Protein AF-A2DA43-F1 (afdb_monomer_lite)

Structure (mmCIF, N/CA/C/O backbone):
data_AF-A2DA43-F1
#
_entry.id   AF-A2DA43-F1
#
loop_
_atom_site.group_PDB
_atom_site.id
_atom_site.type_symbol
_atom_site.label_atom_id
_atom_site.label_alt_id
_atom_site.label_comp_id
_atom_site.label_asym_id
_atom_site.label_entity_id
_atom_site.label_seq_id
_atom_site.pdbx_PDB_ins_code
_atom_site.Cartn_x
_atom_site.Cartn_y
_atom_site.Cartn_z
_atom_site.occupancy
_atom_site.B_iso_or_equiv
_atom_site.auth_seq_id
_atom_site.auth_comp_id
_atom_site.auth_asym_id
_atom_site.auth_atom_id
_atom_site.pdbx_PDB_model_num
ATOM 1 N N . MET A 1 1 ? -4.706 -25.602 2.978 1.00 63.44 1 MET A N 1
ATOM 2 C CA . MET A 1 1 ? -5.710 -25.145 1.992 1.00 63.44 1 MET A CA 1
ATOM 3 C C . MET A 1 1 ? -6.789 -24.384 2.733 1.00 63.44 1 MET A C 1
ATOM 5 O O . MET A 1 1 ? -7.324 -24.968 3.671 1.00 63.44 1 MET A O 1
ATOM 9 N N . CYS A 1 2 ? -7.056 -23.133 2.347 1.00 80.81 2 CYS A N 1
ATOM 10 C CA . CYS A 1 2 ? -8.154 -22.299 2.857 1.00 80.81 2 CYS A CA 1
ATOM 11 C C . CYS A 1 2 ? -9.522 -22.923 2.525 1.00 80.81 2 CYS A C 1
ATOM 13 O O . CYS A 1 2 ? -9.600 -23.855 1.722 1.00 80.81 2 CYS A O 1
ATOM 15 N N . GLU A 1 3 ? -10.585 -22.434 3.149 1.00 88.81 3 GLU A N 1
ATOM 16 C CA . GLU A 1 3 ? -11.970 -22.821 2.880 1.00 88.81 3 GLU A CA 1
ATOM 17 C C . GLU A 1 3 ? -12.831 -21.556 2.806 1.00 88.81 3 GLU A C 1
ATOM 19 O O . GLU A 1 3 ? -13.336 -21.071 3.818 1.00 88.81 3 GLU A O 1
ATOM 24 N N . ILE A 1 4 ? -12.934 -20.997 1.596 1.00 91.75 4 ILE A N 1
ATOM 25 C CA . ILE A 1 4 ? -13.540 -19.685 1.356 1.00 91.75 4 ILE A CA 1
ATOM 26 C C . ILE A 1 4 ? -15.044 -19.811 1.118 1.00 91.75 4 ILE A C 1
ATOM 28 O O . ILE A 1 4 ? -15.492 -20.532 0.229 1.00 91.75 4 ILE A O 1
ATOM 32 N N . GLU A 1 5 ? -15.814 -19.049 1.886 1.00 89.88 5 GLU A N 1
ATOM 33 C CA . GLU A 1 5 ? -17.247 -18.840 1.704 1.00 89.88 5 GLU A CA 1
ATOM 34 C C . GLU A 1 5 ? -17.510 -17.398 1.264 1.00 89.88 5 GLU A C 1
ATOM 36 O O . GLU A 1 5 ? -17.105 -16.458 1.943 1.00 89.88 5 GLU A O 1
ATOM 41 N N . PHE A 1 6 ? -18.184 -17.210 0.129 1.00 86.81 6 PHE A N 1
ATOM 42 C CA . PHE A 1 6 ? -18.553 -15.888 -0.385 1.00 86.81 6 PHE A CA 1
ATOM 43 C C . PHE A 1 6 ? -19.870 -15.438 0.250 1.00 86.81 6 PHE A C 1
ATOM 45 O O . PHE A 1 6 ? -20.872 -16.145 0.170 1.00 86.81 6 PHE A O 1
ATOM 52 N N . THR A 1 7 ? -19.875 -14.261 0.875 1.00 82.19 7 THR A N 1
ATOM 53 C CA . THR A 1 7 ? -20.977 -13.803 1.738 1.00 82.19 7 THR A CA 1
ATOM 54 C C . THR A 1 7 ? -21.816 -12.677 1.132 1.00 82.19 7 THR A C 1
ATOM 56 O O . THR A 1 7 ? -22.900 -12.388 1.635 1.00 82.19 7 THR A O 1
ATOM 59 N N . GLY A 1 8 ? -21.373 -12.061 0.030 1.00 79.62 8 GLY A N 1
ATOM 60 C CA . GLY A 1 8 ? -22.152 -11.055 -0.699 1.00 79.62 8 GLY A CA 1
ATOM 61 C C . GLY A 1 8 ? -21.297 -9.986 -1.374 1.00 79.62 8 GLY A C 1
ATOM 62 O O . GLY A 1 8 ? -20.078 -10.101 -1.445 1.00 79.62 8 GLY A O 1
ATOM 63 N N . ALA A 1 9 ? -21.935 -8.936 -1.893 1.00 75.25 9 ALA A N 1
ATOM 64 C CA . ALA A 1 9 ? -21.240 -7.764 -2.429 1.00 75.25 9 ALA A CA 1
ATOM 65 C C . ALA A 1 9 ? -20.905 -6.769 -1.308 1.00 75.25 9 ALA A C 1
ATOM 67 O O . ALA A 1 9 ? -21.732 -6.541 -0.427 1.00 75.25 9 ALA A O 1
ATOM 68 N N . LEU A 1 10 ? -19.729 -6.137 -1.372 1.00 69.69 10 LEU A N 1
ATOM 69 C CA . LEU A 1 10 ? -19.337 -5.106 -0.410 1.00 69.69 10 LEU A CA 1
ATOM 70 C C . LEU A 1 10 ? -20.157 -3.811 -0.646 1.00 69.69 10 LEU A C 1
ATOM 72 O O . LEU A 1 10 ? -20.120 -3.272 -1.759 1.00 69.69 10 LEU A O 1
ATOM 76 N N . PRO A 1 11 ? -20.892 -3.284 0.353 1.00 57.84 11 PRO A N 1
ATOM 77 C CA . PRO A 1 11 ? -21.643 -2.041 0.195 1.00 57.84 11 PRO A CA 1
ATOM 78 C C . PRO A 1 11 ? -20.723 -0.805 0.181 1.00 57.84 11 PRO A C 1
ATOM 80 O O . PRO A 1 11 ? -19.803 -0.704 0.983 1.00 57.84 11 PRO A O 1
ATOM 83 N N . GLY A 1 12 ? -21.008 0.172 -0.694 1.00 55.50 12 GLY A N 1
ATOM 84 C CA . GLY A 1 12 ? -20.428 1.527 -0.612 1.00 55.50 12 GLY A CA 1
ATOM 85 C C . GLY A 1 12 ? -19.009 1.721 -1.169 1.00 55.50 12 GLY A C 1
ATOM 86 O O . GLY A 1 12 ? -18.217 2.441 -0.570 1.00 55.50 12 GLY A O 1
ATOM 87 N N . GLN A 1 13 ? -18.670 1.116 -2.313 1.00 56.31 13 GLN A N 1
ATOM 88 C CA . GLN A 1 13 ? -17.328 1.228 -2.903 1.00 56.31 13 GLN A CA 1
ATOM 89 C C . GLN A 1 13 ? -16.893 2.682 -3.197 1.00 56.31 13 GLN A C 1
ATOM 91 O O . GLN A 1 13 ? -17.562 3.408 -3.935 1.00 56.31 13 GLN A O 1
ATOM 96 N N . ALA A 1 14 ? -15.704 3.056 -2.714 1.00 36.97 14 ALA A N 1
ATOM 97 C CA . ALA A 1 14 ? -14.936 4.211 -3.173 1.00 36.97 14 ALA A CA 1
ATOM 98 C C . ALA A 1 14 ? -13.672 3.712 -3.902 1.00 36.97 14 ALA A C 1
ATOM 100 O O . ALA A 1 14 ? -12.763 3.183 -3.273 1.00 36.97 14 ALA A O 1
ATOM 101 N N . GLY A 1 15 ? -13.609 3.859 -5.232 1.00 41.53 15 GLY A N 1
ATOM 102 C CA . GLY A 1 15 ? -12.421 3.524 -6.039 1.00 41.53 15 GLY A CA 1
ATOM 103 C C . GLY A 1 15 ? -12.620 2.401 -7.068 1.00 41.53 15 GLY A C 1
ATOM 104 O O . GLY A 1 15 ? -13.462 1.528 -6.909 1.00 41.53 15 GLY A O 1
ATOM 105 N N . GLY A 1 16 ? -11.850 2.461 -8.163 1.00 44.81 16 GLY A N 1
ATOM 106 C CA . GLY A 1 16 ? -12.082 1.779 -9.450 1.00 44.81 16 GLY A CA 1
ATOM 107 C C . GLY A 1 16 ? -11.840 0.266 -9.528 1.00 44.81 16 GLY A C 1
ATOM 108 O O . GLY A 1 16 ? -11.650 -0.244 -10.631 1.00 44.81 16 GLY A O 1
ATOM 109 N N . HIS A 1 17 ? -11.851 -0.450 -8.405 1.00 52.16 17 HIS A N 1
ATOM 110 C CA . HIS A 1 17 ? -11.834 -1.914 -8.400 1.00 52.16 17 HIS A CA 1
ATOM 111 C C . HIS A 1 17 ? -13.262 -2.406 -8.678 1.00 52.16 17 HIS A C 1
ATOM 113 O O . HIS A 1 17 ? -14.187 -2.076 -7.936 1.00 52.16 17 HIS A O 1
ATOM 119 N N . GLY A 1 18 ? -13.475 -3.149 -9.773 1.00 58.00 18 GLY A N 1
ATOM 120 C CA . GLY A 1 18 ? -14.792 -3.716 -10.111 1.00 58.00 18 GLY A CA 1
ATOM 121 C C . GLY A 1 18 ? -15.410 -4.506 -8.945 1.00 58.00 18 GLY A C 1
ATOM 122 O O . GLY A 1 18 ? -14.688 -4.887 -8.033 1.00 58.00 18 GLY A O 1
ATOM 123 N N . LYS A 1 19 ? -16.738 -4.733 -8.972 1.00 71.38 19 LYS A N 1
ATOM 124 C CA . LYS A 1 19 ? -17.557 -5.365 -7.903 1.00 71.38 19 LYS A CA 1
ATOM 125 C C . LYS A 1 19 ? -16.743 -6.244 -6.934 1.00 71.38 19 LYS A C 1
ATOM 127 O O . LYS A 1 19 ? -16.453 -7.384 -7.278 1.00 71.38 19 LYS A O 1
ATOM 132 N N . ILE A 1 20 ? -16.394 -5.721 -5.757 1.00 84.44 20 ILE A N 1
ATOM 133 C CA . ILE A 1 20 ? -15.721 -6.470 -4.686 1.00 84.44 20 ILE A CA 1
ATOM 134 C C . ILE A 1 20 ? -16.766 -7.314 -3.957 1.00 84.44 20 ILE A C 1
ATOM 136 O O . ILE A 1 20 ? -17.859 -6.828 -3.651 1.00 84.44 20 ILE A O 1
ATOM 140 N N . MET A 1 21 ? -16.428 -8.567 -3.669 1.00 88.56 21 MET A N 1
ATOM 141 C CA . MET A 1 21 ? -17.252 -9.452 -2.846 1.00 88.56 21 MET A CA 1
ATOM 142 C C . MET A 1 21 ? -16.648 -9.597 -1.454 1.00 88.56 21 MET A C 1
ATOM 144 O O . MET A 1 21 ? -15.432 -9.578 -1.302 1.00 88.56 21 MET A O 1
ATOM 148 N N . GLN A 1 22 ? -17.493 -9.750 -0.444 1.00 91.00 22 GLN A N 1
ATOM 149 C CA . GLN A 1 22 ? -17.075 -10.184 0.882 1.00 91.00 22 GLN A CA 1
ATOM 150 C C . GLN A 1 22 ? -16.995 -11.707 0.916 1.00 91.00 22 GLN A C 1
ATOM 152 O O . GLN A 1 22 ? -17.773 -12.408 0.259 1.00 91.00 22 GLN A O 1
ATOM 157 N N . CYS A 1 23 ? -16.049 -12.213 1.692 1.00 92.06 23 CYS A N 1
ATOM 158 C CA . CYS A 1 23 ? -15.887 -13.628 1.939 1.00 92.06 23 CYS A CA 1
ATOM 159 C C . CYS A 1 23 ? -15.341 -13.896 3.345 1.00 92.06 23 CYS A C 1
ATOM 161 O O . CYS A 1 23 ? -14.979 -12.985 4.095 1.00 92.06 23 CYS A O 1
ATOM 163 N N . TYR A 1 24 ? -15.297 -15.170 3.709 1.00 93.44 24 TYR A N 1
ATOM 164 C CA . TYR A 1 24 ? -14.796 -15.643 4.988 1.00 93.44 24 TYR A CA 1
ATOM 165 C C . TYR A 1 24 ? -14.019 -16.948 4.802 1.00 93.44 24 TYR A C 1
ATOM 167 O O . TYR A 1 24 ? -14.525 -17.879 4.175 1.00 93.44 24 TYR A O 1
ATOM 175 N N . ASP A 1 25 ? -12.799 -17.024 5.340 1.00 92.69 25 ASP A N 1
ATOM 176 C CA . ASP A 1 25 ? -12.060 -18.284 5.445 1.00 92.69 25 ASP A CA 1
ATOM 177 C C . ASP A 1 25 ? -12.462 -19.014 6.728 1.00 92.69 25 ASP A C 1
ATOM 179 O O . ASP A 1 25 ? -12.083 -18.612 7.833 1.00 92.69 25 ASP A O 1
ATOM 183 N N . LYS A 1 26 ? -13.184 -20.129 6.581 1.00 90.19 26 LYS A N 1
ATOM 184 C CA . LYS A 1 26 ? -13.661 -20.950 7.705 1.00 90.19 26 LYS A CA 1
ATOM 185 C C . LYS A 1 26 ? -12.529 -21.557 8.525 1.00 90.19 26 LYS A C 1
ATOM 187 O O . LYS A 1 26 ? -12.718 -21.853 9.700 1.00 90.19 26 LYS A O 1
ATOM 192 N N . LYS A 1 27 ? -11.355 -21.763 7.921 1.00 88.75 27 LYS A N 1
ATOM 193 C CA . LYS A 1 27 ? -10.233 -22.440 8.584 1.00 88.75 27 LYS A CA 1
ATOM 194 C C . LYS A 1 27 ? -9.406 -21.516 9.454 1.00 88.75 27 LYS A C 1
ATOM 196 O O . LYS A 1 27 ? -9.016 -21.913 10.547 1.00 88.75 27 LYS A O 1
ATOM 201 N N . SER A 1 28 ? -9.105 -20.314 8.969 1.00 87.56 28 SER A N 1
ATOM 202 C CA . SER A 1 28 ? -8.368 -19.320 9.752 1.00 87.56 28 SER A CA 1
ATOM 203 C C . SER A 1 28 ? -9.279 -18.374 10.532 1.00 87.56 28 SER A C 1
ATOM 205 O O . SER A 1 28 ? -8.777 -17.484 11.217 1.00 87.56 28 SER A O 1
ATOM 207 N N . SER A 1 29 ? -10.599 -18.535 10.413 1.00 89.31 29 SER A N 1
ATOM 208 C CA . SER A 1 29 ? -11.603 -17.634 10.977 1.00 89.31 29 SER A CA 1
ATOM 209 C C . SER A 1 29 ? -11.348 -16.172 10.602 1.00 89.31 29 SER A C 1
ATOM 211 O O . SER A 1 29 ? -11.434 -15.278 11.442 1.00 89.31 29 SER A O 1
ATOM 213 N N . THR A 1 30 ? -10.963 -15.924 9.347 1.00 90.12 30 THR A N 1
ATOM 214 C CA . THR A 1 30 ? -10.530 -14.603 8.868 1.00 90.12 30 THR A CA 1
ATOM 215 C C . THR A 1 30 ? -11.483 -14.078 7.807 1.00 90.12 30 THR A C 1
ATOM 217 O O . THR A 1 30 ? -11.852 -14.796 6.880 1.00 90.12 30 THR A O 1
ATOM 220 N N . HIS A 1 31 ? -11.864 -12.809 7.928 1.00 93.81 31 HIS A N 1
ATOM 221 C CA . HIS A 1 31 ? -12.664 -12.133 6.915 1.00 93.81 31 HIS A CA 1
ATOM 222 C C . HIS A 1 31 ? -11.793 -11.704 5.741 1.00 93.81 31 HIS A C 1
ATOM 224 O O . HIS A 1 31 ? -10.651 -11.270 5.909 1.00 93.81 31 HIS A O 1
ATOM 230 N N . CYS A 1 32 ? -12.340 -11.855 4.545 1.00 95.00 32 CYS A N 1
ATOM 231 C CA . CYS A 1 32 ? -11.647 -11.583 3.306 1.00 95.00 32 CYS A CA 1
ATOM 232 C C . CYS A 1 32 ? -12.527 -10.787 2.348 1.00 95.00 32 CYS A C 1
ATOM 234 O O . CYS A 1 32 ? -13.753 -10.732 2.468 1.00 95.00 32 CYS A O 1
ATOM 236 N N . ILE A 1 33 ? -11.876 -10.183 1.366 1.00 94.62 33 ILE A N 1
ATOM 237 C CA . ILE A 1 33 ? -12.512 -9.623 0.188 1.00 94.62 33 ILE A CA 1
ATOM 238 C C . ILE A 1 33 ? -12.032 -10.366 -1.053 1.00 94.62 33 ILE A C 1
ATOM 240 O O . ILE A 1 33 ? -10.900 -10.849 -1.120 1.00 94.62 33 ILE A O 1
ATOM 244 N N . ALA A 1 34 ? -12.900 -10.424 -2.055 1.00 93.44 34 ALA A N 1
ATOM 245 C CA . ALA A 1 34 ? -12.611 -10.995 -3.353 1.00 93.44 34 ALA A CA 1
ATOM 246 C C . ALA A 1 34 ? -12.656 -9.899 -4.425 1.00 93.44 34 ALA A C 1
ATOM 248 O O . ALA A 1 34 ? -13.672 -9.217 -4.598 1.00 93.44 34 ALA A O 1
ATOM 249 N N . LYS A 1 35 ? -11.549 -9.731 -5.148 1.00 91.19 35 LYS A N 1
ATOM 250 C CA . LYS A 1 35 ? -11.409 -8.789 -6.268 1.00 91.19 35 LYS A CA 1
ATOM 251 C C . LYS A 1 35 ? -11.440 -9.556 -7.593 1.00 91.19 35 LYS A C 1
ATOM 253 O O . LYS A 1 35 ? -10.956 -10.690 -7.627 1.00 91.19 35 LYS A O 1
ATOM 258 N N . PRO A 1 36 ? -11.978 -8.979 -8.687 1.00 91.12 36 PRO A N 1
ATOM 259 C CA . PRO A 1 36 ? -11.806 -9.564 -10.015 1.00 91.12 36 PRO A CA 1
ATOM 260 C C . PRO A 1 36 ? -10.325 -9.848 -10.281 1.00 91.12 36 PRO A C 1
ATOM 262 O O . PRO A 1 36 ? -9.486 -9.015 -9.940 1.00 91.12 36 PRO A O 1
ATOM 265 N N . VAL A 1 37 ? -10.013 -11.013 -10.851 1.00 92.12 37 VAL A N 1
ATOM 266 C CA . VAL A 1 37 ? -8.616 -11.422 -11.023 1.00 92.12 37 VAL A CA 1
ATOM 267 C C . VAL A 1 37 ? -7.843 -10.476 -11.951 1.00 92.12 37 VAL A C 1
ATOM 269 O O . VAL A 1 37 ? -8.242 -10.217 -13.086 1.00 92.12 37 VAL A O 1
ATOM 272 N N . ASP A 1 38 ? -6.708 -9.995 -11.453 1.00 93.38 38 ASP A N 1
ATOM 273 C CA . ASP A 1 38 ? -5.578 -9.505 -12.236 1.00 93.38 38 ASP A CA 1
ATOM 274 C C . ASP A 1 38 ? -4.417 -10.478 -11.996 1.00 93.38 38 ASP A C 1
ATOM 276 O O . ASP A 1 38 ? -3.950 -10.633 -10.867 1.00 93.38 38 ASP A O 1
ATOM 280 N N . GLN A 1 39 ? -3.972 -11.179 -13.041 1.00 94.81 39 GLN A N 1
ATOM 281 C CA . GLN A 1 39 ? -2.984 -12.248 -12.870 1.00 94.81 39 GLN A CA 1
ATOM 282 C C . GLN A 1 39 ? -1.667 -11.733 -12.271 1.00 94.81 39 GLN A C 1
ATOM 284 O O . GLN A 1 39 ? -1.061 -12.427 -11.459 1.00 94.81 39 GLN A O 1
ATOM 289 N N . ARG A 1 40 ? -1.251 -10.503 -12.606 1.00 94.69 40 ARG A N 1
ATOM 290 C CA . ARG A 1 40 ? -0.011 -9.929 -12.069 1.00 94.69 40 ARG A CA 1
ATOM 291 C C . ARG A 1 40 ? -0.152 -9.624 -10.588 1.00 94.69 40 ARG A C 1
ATOM 293 O O . ARG A 1 40 ? 0.767 -9.896 -9.824 1.00 94.69 40 ARG A O 1
ATOM 300 N N . GLU A 1 41 ? -1.304 -9.098 -10.172 1.00 96.12 41 GLU A N 1
ATOM 301 C CA . GLU A 1 41 ? -1.585 -8.858 -8.755 1.00 96.12 41 GLU A CA 1
ATOM 302 C C . GLU A 1 41 ? -1.620 -10.177 -7.961 1.00 96.12 41 GLU A C 1
ATOM 304 O O . GLU A 1 41 ? -1.027 -10.261 -6.886 1.00 96.12 41 GLU A O 1
ATOM 309 N N . ALA A 1 42 ? -2.247 -11.227 -8.502 1.00 96.69 42 ALA A N 1
ATOM 310 C CA . ALA A 1 42 ? -2.284 -12.549 -7.872 1.00 96.69 42 ALA A CA 1
ATOM 311 C C . ALA A 1 42 ? -0.880 -13.162 -7.712 1.00 96.69 42 ALA A C 1
ATOM 313 O O . ALA A 1 42 ? -0.536 -13.678 -6.641 1.00 96.69 42 ALA A O 1
ATOM 314 N N . ASP A 1 43 ? -0.058 -13.077 -8.761 1.00 97.00 43 ASP A N 1
ATOM 315 C CA . ASP A 1 43 ? 1.322 -13.561 -8.750 1.00 97.00 43 ASP A CA 1
ATOM 316 C C . ASP A 1 43 ? 2.174 -12.764 -7.753 1.00 97.00 43 ASP A C 1
ATOM 318 O O . ASP A 1 43 ? 2.938 -13.354 -6.985 1.00 97.00 43 ASP A O 1
ATOM 322 N N . ALA A 1 44 ? 1.994 -11.440 -7.701 1.00 97.75 44 ALA A N 1
ATOM 323 C CA . ALA A 1 44 ? 2.665 -10.566 -6.746 1.00 97.75 44 ALA A CA 1
ATOM 324 C C . ALA A 1 44 ? 2.344 -10.957 -5.302 1.00 97.75 44 ALA A C 1
ATOM 326 O O . ALA A 1 44 ? 3.263 -11.162 -4.509 1.00 97.75 44 ALA A O 1
ATOM 327 N N . TYR A 1 45 ? 1.061 -11.137 -4.970 1.00 97.75 45 TYR A N 1
ATOM 328 C CA . TYR A 1 45 ? 0.652 -11.604 -3.647 1.00 97.75 45 TYR A CA 1
ATOM 329 C C . TYR A 1 45 ? 1.322 -12.930 -3.286 1.00 97.75 45 TYR A C 1
ATOM 331 O O . TYR A 1 45 ? 1.912 -13.031 -2.212 1.00 97.75 45 TYR A O 1
ATOM 339 N N . ASN A 1 46 ? 1.277 -13.918 -4.186 1.00 96.94 46 ASN A N 1
ATOM 340 C 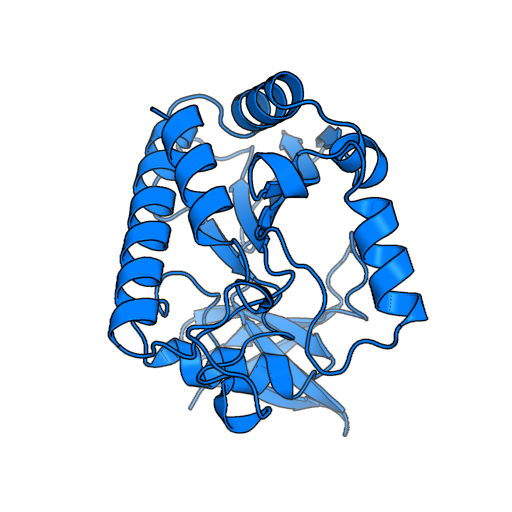CA . ASN A 1 46 ? 1.873 -15.239 -3.978 1.00 96.94 46 ASN A CA 1
ATOM 341 C C . ASN A 1 46 ? 3.394 -15.186 -3.753 1.00 96.94 46 ASN A C 1
ATOM 343 O O . ASN A 1 46 ? 3.917 -15.908 -2.902 1.00 96.94 46 ASN A O 1
ATOM 347 N N . ILE A 1 47 ? 4.103 -14.348 -4.513 1.00 97.62 47 ILE A N 1
ATOM 348 C CA . ILE A 1 47 ? 5.550 -14.154 -4.367 1.00 97.62 47 ILE A CA 1
ATOM 349 C C . ILE A 1 47 ? 5.849 -13.482 -3.028 1.00 97.62 47 ILE A C 1
ATOM 351 O O . ILE A 1 47 ? 6.666 -13.995 -2.267 1.00 97.62 47 ILE A O 1
ATOM 355 N N . LEU A 1 48 ? 5.162 -12.379 -2.715 1.00 97.69 48 LEU A N 1
ATOM 356 C CA . LEU A 1 48 ? 5.410 -11.568 -1.521 1.00 97.69 48 LEU A CA 1
ATOM 357 C C . LEU A 1 48 ? 5.131 -12.309 -0.209 1.00 97.69 48 LEU A C 1
ATOM 359 O O . LEU A 1 48 ? 5.771 -11.990 0.784 1.00 97.69 48 LEU A O 1
ATOM 363 N N . GLN A 1 49 ? 4.294 -13.358 -0.205 1.00 94.75 49 GLN A N 1
ATOM 364 C CA . GLN A 1 49 ? 4.133 -14.238 0.970 1.00 94.75 49 GLN A CA 1
ATOM 365 C C . GLN A 1 49 ? 5.436 -14.956 1.391 1.00 94.75 49 GLN A C 1
ATOM 367 O O . GLN A 1 49 ? 5.472 -15.632 2.415 1.00 94.75 49 GLN A O 1
ATOM 372 N N . LYS A 1 50 ? 6.498 -14.900 0.578 1.00 96.06 50 LYS A N 1
ATOM 373 C CA . LYS A 1 50 ? 7.775 -15.594 0.816 1.00 96.06 50 LYS A CA 1
ATOM 374 C C . LYS A 1 50 ? 8.951 -14.626 0.909 1.00 96.06 50 LYS A C 1
ATOM 376 O O . LYS A 1 50 ? 10.094 -15.030 0.702 1.00 96.06 50 LYS A O 1
ATOM 381 N N . THR A 1 51 ? 8.681 -13.350 1.165 1.00 97.62 51 THR A N 1
ATOM 382 C CA . THR A 1 51 ? 9.701 -12.303 1.192 1.00 97.62 51 THR A CA 1
ATOM 383 C C . THR A 1 51 ? 9.624 -11.477 2.479 1.00 97.62 51 THR A C 1
ATOM 385 O O . THR A 1 51 ? 8.639 -11.579 3.211 1.00 97.62 51 THR A O 1
ATOM 388 N N . PRO A 1 52 ? 10.625 -10.622 2.771 1.00 98.06 52 PRO A N 1
ATOM 389 C CA . PRO A 1 52 ? 10.570 -9.689 3.900 1.00 98.06 52 PRO A CA 1
ATOM 390 C C . PRO A 1 52 ? 9.321 -8.791 3.957 1.00 98.06 52 PRO A C 1
ATOM 392 O O . PRO A 1 52 ? 9.012 -8.254 5.017 1.00 98.06 52 PRO A O 1
ATOM 395 N N . LEU A 1 53 ? 8.608 -8.611 2.837 1.00 98.19 53 LEU A N 1
ATOM 396 C CA . LEU A 1 53 ? 7.388 -7.802 2.774 1.00 98.19 53 LEU A CA 1
ATOM 397 C C . LEU A 1 53 ? 6.108 -8.555 3.177 1.00 98.19 53 LEU A C 1
ATOM 399 O O . LEU A 1 53 ? 5.065 -7.910 3.266 1.00 98.19 53 LEU A O 1
ATOM 403 N N . GLU A 1 54 ? 6.165 -9.866 3.447 1.00 98.00 54 GLU A N 1
ATOM 404 C CA . GLU A 1 54 ? 4.996 -10.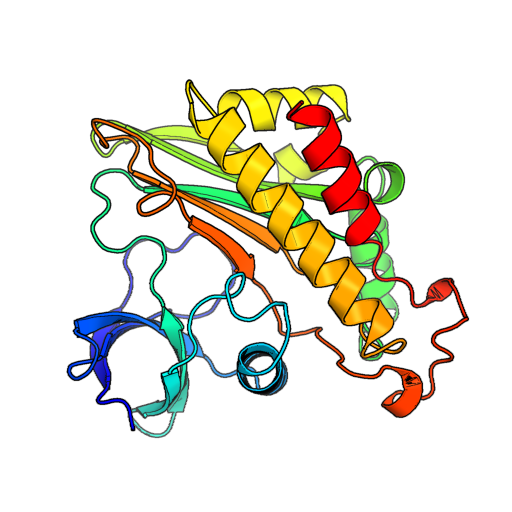684 3.820 1.00 98.00 54 GLU A CA 1
ATOM 405 C C . GLU A 1 54 ? 4.128 -10.059 4.931 1.00 98.00 54 GLU A C 1
ATOM 407 O O . GLU A 1 54 ? 2.926 -9.911 4.701 1.00 98.00 54 GLU A O 1
ATOM 412 N N . PRO A 1 55 ? 4.680 -9.555 6.057 1.00 97.75 55 PRO A N 1
ATOM 413 C CA . PRO A 1 55 ? 3.866 -8.998 7.145 1.00 97.75 55 PRO A CA 1
ATOM 414 C C . PRO A 1 55 ? 3.203 -7.653 6.810 1.00 97.75 55 PRO A C 1
ATOM 416 O O . PRO A 1 55 ? 2.460 -7.095 7.625 1.00 97.75 55 PRO A O 1
ATOM 419 N N . TYR A 1 56 ? 3.537 -7.083 5.651 1.00 98.25 56 TYR A N 1
ATOM 420 C CA . TYR A 1 56 ? 3.184 -5.728 5.242 1.00 98.25 56 TYR A CA 1
ATOM 421 C C . TYR A 1 56 ? 2.321 -5.693 3.984 1.00 98.25 56 TYR A C 1
ATOM 423 O O . TYR A 1 56 ? 2.026 -4.607 3.497 1.00 98.25 56 TYR A O 1
ATOM 431 N N . VAL A 1 57 ? 1.877 -6.841 3.476 1.00 97.94 57 VAL A N 1
ATOM 432 C CA . VAL A 1 57 ? 0.849 -6.949 2.432 1.00 97.94 57 VAL A CA 1
ATOM 433 C C . VAL A 1 57 ? -0.372 -7.685 2.984 1.00 97.94 57 VAL A C 1
ATOM 435 O O . VAL A 1 57 ? -0.222 -8.487 3.905 1.00 97.94 57 VAL A O 1
ATOM 438 N N . PRO A 1 58 ? -1.594 -7.433 2.475 1.00 96.75 58 PRO A N 1
ATOM 439 C CA . PRO A 1 58 ? -2.760 -8.215 2.873 1.00 96.75 58 PRO A CA 1
ATOM 440 C C . PRO A 1 58 ? -2.503 -9.714 2.720 1.00 96.75 58 PRO A C 1
ATOM 442 O O . PRO A 1 58 ? -1.950 -10.148 1.702 1.00 96.75 58 PRO A O 1
ATOM 445 N N . ARG A 1 59 ? -2.940 -10.509 3.702 1.00 95.56 59 ARG A N 1
ATOM 446 C CA . ARG A 1 59 ? -2.820 -11.966 3.611 1.00 95.56 59 ARG A CA 1
ATOM 447 C C . ARG A 1 59 ? -3.532 -12.471 2.360 1.00 95.56 59 ARG A C 1
ATOM 449 O O . ARG A 1 59 ? -4.684 -12.115 2.109 1.00 95.56 59 ARG A O 1
ATOM 456 N N . TYR A 1 60 ? -2.856 -13.331 1.607 1.00 96.25 60 TYR A N 1
ATOM 457 C CA . TYR A 1 60 ? -3.374 -13.904 0.371 1.00 96.25 60 TYR A CA 1
ATOM 458 C C . TYR A 1 60 ? -3.945 -15.307 0.588 1.00 96.25 60 TYR A C 1
ATOM 460 O O . TYR A 1 60 ? -3.282 -16.183 1.143 1.00 96.25 60 TYR A O 1
ATOM 468 N N . PHE A 1 61 ? -5.172 -15.535 0.121 1.00 95.62 61 PHE A N 1
ATOM 469 C CA . PHE A 1 61 ? -5.881 -16.812 0.251 1.00 95.62 61 PHE A CA 1
ATOM 470 C C . PHE A 1 61 ? -5.971 -17.597 -1.067 1.00 95.62 61 PHE A C 1
ATOM 472 O O . PHE A 1 61 ? -6.570 -18.677 -1.090 1.00 95.62 61 PHE A O 1
ATOM 479 N N . GLY A 1 62 ? -5.370 -17.093 -2.148 1.00 95.69 62 GLY A N 1
ATOM 480 C CA . GLY A 1 62 ? -5.372 -17.733 -3.464 1.00 95.69 62 GLY A CA 1
ATOM 481 C C . GLY A 1 62 ? -6.392 -17.148 -4.443 1.00 95.69 62 GLY A C 1
ATOM 482 O O . GLY A 1 62 ? -7.147 -16.227 -4.122 1.00 95.69 62 GLY A O 1
ATOM 483 N N . ILE A 1 63 ? -6.410 -17.728 -5.645 1.00 96.12 63 ILE A N 1
ATOM 484 C CA . ILE A 1 63 ? -7.465 -17.517 -6.638 1.00 96.12 63 ILE A CA 1
ATOM 485 C C . ILE A 1 63 ? -8.576 -18.536 -6.382 1.00 96.12 63 ILE A C 1
ATOM 487 O O . ILE A 1 63 ? -8.302 -19.727 -6.232 1.00 96.12 63 ILE A O 1
ATOM 491 N N . HIS A 1 64 ? -9.822 -18.068 -6.354 1.00 94.50 64 HIS A N 1
ATOM 492 C CA . HIS A 1 64 ? -11.014 -18.902 -6.191 1.00 94.50 64 HIS A CA 1
ATOM 493 C C . HIS A 1 64 ? -11.974 -18.674 -7.356 1.00 94.50 64 HIS A C 1
ATOM 495 O O . HIS A 1 64 ? -12.266 -17.530 -7.706 1.00 94.50 64 HIS A O 1
ATOM 501 N N . ASN A 1 65 ? -12.470 -19.762 -7.945 1.00 92.31 65 ASN A N 1
ATOM 502 C CA . ASN A 1 65 ? -13.455 -19.713 -9.022 1.00 92.31 65 ASN A CA 1
ATOM 503 C C . ASN A 1 65 ? -14.873 -19.757 -8.439 1.00 92.31 65 ASN A C 1
ATOM 505 O O . ASN A 1 65 ? -15.206 -20.672 -7.687 1.00 92.31 65 ASN A O 1
ATOM 509 N N . VAL A 1 66 ? -15.704 -18.781 -8.801 1.00 88.00 66 VAL A N 1
ATOM 510 C CA . VAL A 1 66 ? -17.126 -18.718 -8.444 1.00 88.00 66 VAL A CA 1
ATOM 511 C C . VAL A 1 66 ? -17.920 -18.452 -9.711 1.00 88.00 66 VAL A C 1
ATOM 513 O O . VAL A 1 66 ? -17.681 -17.452 -10.389 1.00 88.00 66 VAL A O 1
ATOM 516 N N . ASP A 1 67 ? -18.844 -19.355 -10.038 1.00 87.44 67 ASP A N 1
ATOM 517 C CA . ASP A 1 67 ? -19.707 -19.281 -11.224 1.00 87.44 67 ASP A CA 1
ATOM 518 C C . ASP A 1 67 ? -18.935 -19.046 -12.538 1.00 87.44 67 ASP A C 1
ATOM 520 O O . ASP A 1 67 ? -19.344 -18.269 -13.401 1.00 87.44 67 ASP A O 1
ATOM 524 N N . GLY A 1 68 ? -17.778 -19.702 -12.689 1.00 88.69 68 GLY A N 1
ATOM 525 C CA . GLY A 1 68 ? -16.939 -19.586 -13.885 1.00 88.69 68 GLY A CA 1
ATOM 526 C C . GLY A 1 68 ? -16.113 -18.300 -13.952 1.00 88.69 68 GLY A C 1
ATOM 527 O O . GLY A 1 68 ? -15.502 -18.028 -14.985 1.00 88.69 68 GLY A O 1
ATOM 528 N N . LYS A 1 69 ? -16.062 -17.517 -12.870 1.00 90.19 69 LYS A N 1
ATOM 529 C CA . LYS A 1 69 ? -15.239 -16.313 -12.762 1.00 90.19 69 LYS A CA 1
ATOM 530 C C . LYS A 1 69 ? -14.204 -16.453 -11.651 1.00 90.19 69 LYS A C 1
ATOM 532 O O . LYS A 1 69 ? -14.542 -16.816 -10.528 1.00 90.19 69 LYS A O 1
ATOM 537 N N . ASP A 1 70 ? -12.964 -16.101 -11.965 1.00 93.69 70 ASP A N 1
ATOM 538 C CA . ASP A 1 70 ? -11.851 -16.126 -11.018 1.00 93.69 70 ASP A CA 1
ATOM 539 C C . ASP A 1 70 ? -11.757 -14.837 -10.195 1.00 93.69 70 ASP A C 1
ATOM 541 O O . ASP A 1 70 ? -11.925 -13.716 -10.701 1.00 93.69 70 ASP A O 1
ATOM 545 N N . TRP A 1 71 ? -11.450 -15.020 -8.912 1.00 94.00 71 TRP A N 1
ATOM 546 C CA . TRP A 1 71 ? -11.343 -13.963 -7.918 1.00 94.00 71 TRP A CA 1
ATOM 547 C C . TRP A 1 71 ? -10.064 -14.101 -7.102 1.00 94.00 71 TRP A C 1
ATOM 549 O O . TRP A 1 71 ? -9.759 -15.181 -6.600 1.00 94.00 71 TRP A O 1
ATOM 559 N N . ILE A 1 72 ? -9.352 -12.993 -6.909 1.00 95.25 72 ILE A N 1
ATOM 560 C CA . ILE A 1 72 ? -8.254 -12.897 -5.941 1.00 95.25 72 ILE A CA 1
ATOM 561 C C . ILE A 1 72 ? -8.871 -12.713 -4.566 1.00 95.25 72 ILE A C 1
ATOM 563 O O . ILE A 1 72 ? -9.592 -11.736 -4.359 1.00 95.25 72 ILE A O 1
ATOM 567 N N . VAL A 1 73 ? -8.571 -13.617 -3.634 1.00 96.44 73 VAL A N 1
ATOM 568 C CA . VAL A 1 73 ? -9.062 -13.536 -2.257 1.00 96.44 73 VAL A CA 1
ATOM 569 C C . VAL A 1 73 ? -7.945 -13.068 -1.328 1.00 96.44 73 VAL A C 1
ATOM 571 O O . VAL A 1 73 ? -6.901 -13.716 -1.224 1.00 96.44 73 VAL A O 1
ATOM 574 N N . ILE A 1 74 ? -8.168 -11.944 -0.646 1.00 96.00 74 ILE A N 1
ATOM 575 C CA . ILE A 1 74 ? -7.219 -11.305 0.280 1.00 96.00 74 ILE A CA 1
ATOM 576 C C . ILE A 1 74 ? -7.919 -10.853 1.564 1.00 96.00 74 ILE A C 1
ATOM 578 O O . ILE A 1 74 ? -9.137 -10.723 1.590 1.00 96.00 74 ILE A O 1
ATOM 582 N N . GLU A 1 75 ? -7.163 -10.620 2.633 1.00 95.38 75 GLU A N 1
ATOM 583 C CA . GLU A 1 75 ? -7.680 -10.141 3.926 1.00 95.38 75 GLU A CA 1
ATOM 584 C C . GLU A 1 75 ? -8.533 -8.865 3.801 1.00 95.38 75 GLU A C 1
ATOM 586 O O . GLU A 1 75 ? -8.157 -7.921 3.103 1.00 95.38 75 GLU A O 1
ATOM 591 N N . ASP A 1 76 ? -9.668 -8.821 4.510 1.00 95.06 76 ASP A N 1
ATOM 592 C CA . ASP A 1 76 ? -10.462 -7.600 4.679 1.00 95.06 76 ASP A CA 1
ATOM 593 C C . ASP A 1 76 ? -9.873 -6.758 5.816 1.00 95.06 76 ASP A C 1
ATOM 595 O O . ASP A 1 76 ? -10.058 -7.047 6.999 1.00 95.06 76 ASP A O 1
ATOM 599 N N . LEU A 1 77 ? -9.175 -5.686 5.444 1.00 95.31 77 LEU A N 1
ATOM 600 C CA . LEU A 1 77 ? -8.498 -4.791 6.384 1.00 95.31 77 LEU A CA 1
ATOM 601 C C . LEU A 1 77 ? -9.453 -3.902 7.194 1.00 95.31 77 LEU A C 1
ATOM 603 O O . LEU A 1 77 ? -9.014 -3.241 8.130 1.00 95.31 77 LEU A O 1
ATOM 607 N N . THR A 1 78 ? -10.738 -3.870 6.838 1.00 94.12 78 THR A N 1
ATOM 608 C CA . THR A 1 78 ? -11.753 -3.018 7.476 1.00 94.12 78 THR A CA 1
ATOM 609 C C . THR A 1 78 ? -12.799 -3.807 8.253 1.00 94.12 78 THR A C 1
ATOM 611 O O . THR A 1 78 ? -13.714 -3.223 8.841 1.00 94.12 78 THR A O 1
ATOM 614 N N . TYR A 1 79 ? -12.683 -5.136 8.266 1.00 91.75 79 TYR A N 1
ATOM 615 C CA . TYR A 1 79 ? -13.652 -5.980 8.938 1.00 91.75 79 TYR A CA 1
ATOM 616 C C . TYR A 1 79 ? -13.733 -5.673 10.439 1.00 91.75 79 TYR A C 1
ATOM 618 O O . TYR A 1 79 ? -12.727 -5.534 11.133 1.00 91.75 79 TYR A O 1
ATOM 626 N N . GLY A 1 80 ? -14.965 -5.612 10.948 1.00 90.88 80 GLY A N 1
ATOM 627 C CA . GLY A 1 80 ? -15.252 -5.354 12.357 1.00 90.88 80 GLY A CA 1
ATOM 628 C C . GLY A 1 80 ? -15.221 -3.877 12.756 1.00 90.88 80 GLY A C 1
ATOM 629 O O . GLY A 1 80 ? -15.541 -3.578 13.904 1.00 90.88 80 GLY A O 1
ATOM 630 N N . PHE A 1 81 ? -14.886 -2.955 11.846 1.00 94.94 81 PHE A N 1
ATOM 631 C CA . PHE A 1 81 ? -14.925 -1.521 12.134 1.00 94.94 81 PHE A CA 1
ATOM 632 C C . PHE A 1 81 ? -16.363 -0.992 12.132 1.00 94.94 81 PHE A C 1
ATOM 634 O O . PHE A 1 81 ? -17.149 -1.267 11.224 1.00 94.94 81 PHE A O 1
ATOM 641 N N . THR A 1 82 ? -16.698 -0.185 13.136 1.00 95.69 82 THR A N 1
ATOM 642 C CA . THR A 1 82 ? -17.973 0.538 13.219 1.00 95.69 82 THR A CA 1
ATOM 643 C C . THR A 1 82 ? -17.954 1.775 12.323 1.00 95.69 82 THR A C 1
ATOM 645 O O . THR A 1 82 ? -18.907 2.017 11.578 1.00 95.69 82 THR A O 1
ATOM 648 N N . SER A 1 83 ? -16.855 2.529 12.369 1.00 96.75 83 SER A N 1
ATOM 649 C CA . SER A 1 83 ? -16.607 3.741 11.591 1.00 96.75 83 SER A CA 1
ATOM 650 C C . SER A 1 83 ? -15.243 3.639 10.907 1.00 96.75 83 SER A C 1
ATOM 652 O O . SER A 1 83 ? -14.266 4.188 11.413 1.00 96.75 83 SER A O 1
ATOM 654 N N . PRO A 1 84 ? -15.134 2.934 9.767 1.00 96.44 84 PRO A N 1
ATOM 655 C CA . PRO A 1 84 ? -13.850 2.727 9.109 1.00 96.44 84 PRO A CA 1
ATOM 656 C C . PRO A 1 84 ? -13.251 4.058 8.641 1.00 96.44 84 PRO A C 1
ATOM 658 O O . PRO A 1 84 ? -13.800 4.727 7.765 1.00 96.44 84 PRO A O 1
ATOM 661 N N . CYS A 1 85 ? -12.105 4.418 9.208 1.00 98.19 85 CYS A N 1
ATOM 662 C CA . CYS A 1 85 ? -11.223 5.457 8.700 1.00 98.19 85 CYS A CA 1
ATOM 663 C C . CYS A 1 85 ? -10.237 4.815 7.728 1.00 98.19 85 CYS A C 1
ATOM 665 O O . CYS A 1 85 ? -9.573 3.839 8.078 1.00 98.19 85 CYS A O 1
ATOM 667 N N . VAL A 1 86 ? -10.138 5.351 6.514 1.00 98.06 86 VAL A N 1
ATOM 668 C CA . VAL A 1 86 ? -9.308 4.805 5.437 1.00 98.06 86 VAL A CA 1
ATOM 669 C C . VAL A 1 86 ? -8.528 5.931 4.776 1.00 98.06 86 VAL A C 1
ATOM 671 O O . VAL A 1 86 ? -9.108 6.934 4.363 1.00 98.06 86 VAL A O 1
ATOM 674 N N . ALA A 1 87 ? -7.222 5.748 4.620 1.00 98.50 87 ALA A N 1
ATOM 675 C CA . ALA A 1 87 ? -6.390 6.611 3.799 1.00 98.50 87 ALA A CA 1
ATOM 676 C C . ALA A 1 87 ? -5.512 5.800 2.858 1.00 98.50 87 ALA A C 1
ATOM 678 O O . ALA A 1 87 ? -4.879 4.829 3.260 1.00 98.50 87 ALA A O 1
ATOM 679 N N . ASP A 1 88 ? -5.454 6.244 1.612 1.00 98.50 88 ASP A N 1
ATOM 680 C CA . ASP A 1 88 ? -4.638 5.669 0.558 1.00 98.50 88 ASP A CA 1
ATOM 681 C C . ASP A 1 88 ? -3.572 6.693 0.140 1.00 98.50 88 ASP A C 1
ATOM 683 O O . ASP A 1 88 ? -3.865 7.772 -0.405 1.00 98.50 88 ASP A O 1
ATOM 687 N N . LEU A 1 89 ? -2.322 6.347 0.452 1.00 98.50 89 LEU A N 1
ATOM 688 C CA . LEU A 1 89 ? -1.131 7.132 0.165 1.00 98.50 89 LEU A CA 1
ATOM 689 C C . LEU A 1 89 ? -0.363 6.442 -0.960 1.00 98.50 89 LEU A C 1
ATOM 691 O O . LEU A 1 89 ? 0.336 5.454 -0.738 1.00 98.50 89 LEU A O 1
ATOM 695 N N . LYS A 1 90 ? -0.480 6.968 -2.180 1.00 98.44 90 LYS A N 1
ATOM 696 C CA . LYS A 1 90 ? 0.220 6.405 -3.337 1.00 98.44 90 LYS A CA 1
ATOM 697 C C . LYS A 1 90 ? 1.703 6.741 -3.253 1.00 98.44 90 LYS A C 1
ATOM 699 O O . LYS A 1 90 ? 2.041 7.922 -3.150 1.00 98.44 90 LYS A O 1
ATOM 704 N N . VAL A 1 91 ? 2.549 5.716 -3.309 1.00 98.38 91 VAL A N 1
ATOM 705 C CA . VAL A 1 91 ? 4.005 5.806 -3.144 1.00 98.38 91 VAL A CA 1
ATOM 706 C C . VAL A 1 91 ? 4.735 5.558 -4.461 1.00 98.38 91 VAL A C 1
ATOM 708 O O . VAL A 1 91 ? 4.216 4.911 -5.370 1.00 98.38 91 VAL A O 1
ATOM 711 N N . GLY A 1 92 ? 5.954 6.081 -4.541 1.00 98.25 92 GLY A N 1
ATOM 712 C CA . GLY A 1 92 ? 6.791 6.040 -5.728 1.00 98.25 92 GLY A CA 1
ATOM 713 C C . GLY A 1 92 ? 6.829 7.369 -6.475 1.00 98.25 92 GLY A C 1
ATOM 714 O O . GLY A 1 92 ? 5.918 8.192 -6.386 1.00 98.25 92 GLY A O 1
ATOM 715 N N . THR A 1 93 ? 7.902 7.586 -7.231 1.00 97.69 93 THR A N 1
ATOM 716 C CA . THR A 1 93 ? 8.033 8.695 -8.191 1.00 97.69 93 THR A CA 1
ATOM 717 C C . THR A 1 93 ? 7.594 8.260 -9.591 1.00 97.69 93 THR A C 1
ATOM 719 O O . THR A 1 93 ? 7.183 9.088 -10.406 1.00 97.69 93 THR A O 1
ATOM 722 N N . ARG A 1 94 ? 7.577 6.948 -9.861 1.00 96.75 94 ARG A N 1
ATOM 723 C CA . ARG A 1 94 ? 7.170 6.357 -11.138 1.00 96.75 94 ARG A CA 1
ATOM 724 C C . ARG A 1 94 ? 5.893 5.527 -10.982 1.00 96.75 94 ARG A C 1
ATOM 726 O O . ARG A 1 94 ? 5.836 4.551 -10.243 1.00 96.75 94 ARG A O 1
ATOM 733 N N . HIS A 1 95 ? 4.844 5.906 -11.715 1.00 96.00 95 HIS A N 1
ATOM 734 C CA . HIS A 1 95 ? 3.519 5.265 -11.639 1.00 96.00 95 HIS A CA 1
ATOM 735 C C . HIS A 1 95 ? 3.091 4.539 -12.922 1.00 96.00 95 HIS A C 1
ATOM 737 O O . HIS A 1 95 ? 1.908 4.259 -13.113 1.00 96.00 95 HIS A O 1
ATOM 743 N N . TYR A 1 96 ? 4.038 4.268 -13.813 1.00 96.62 96 TYR A N 1
ATOM 744 C CA . TYR A 1 96 ? 3.841 3.516 -15.047 1.00 96.62 96 TYR A CA 1
ATOM 745 C C . TYR A 1 96 ? 4.898 2.415 -15.139 1.00 96.62 96 TYR A C 1
ATOM 747 O O . TYR A 1 96 ? 6.030 2.584 -14.684 1.00 96.62 96 TYR A O 1
ATOM 755 N N . ASP A 1 97 ? 4.523 1.295 -15.740 1.00 95.00 97 ASP A N 1
ATOM 756 C CA . ASP A 1 97 ? 5.360 0.107 -15.887 1.00 95.00 97 ASP A CA 1
ATOM 757 C C . ASP A 1 97 ? 5.811 -0.103 -17.344 1.00 95.00 97 ASP A C 1
ATOM 759 O O . ASP A 1 97 ? 5.546 0.732 -18.210 1.00 95.00 97 ASP A O 1
ATOM 763 N N . PHE A 1 98 ? 6.488 -1.221 -17.615 1.00 95.31 98 PHE A N 1
ATOM 764 C CA . PHE A 1 98 ? 7.035 -1.579 -18.934 1.00 95.31 98 PHE A CA 1
ATOM 765 C C . PHE A 1 98 ? 5.980 -1.717 -20.039 1.00 95.31 98 PHE A C 1
ATOM 767 O O . PHE A 1 98 ? 6.283 -1.537 -21.214 1.00 95.31 98 PHE A O 1
ATOM 774 N N . TYR A 1 99 ? 4.729 -1.997 -19.668 1.00 94.94 99 TYR A N 1
ATOM 775 C CA . TYR A 1 99 ? 3.629 -2.252 -20.601 1.00 94.94 99 TYR A CA 1
ATOM 776 C C . TYR A 1 99 ? 2.693 -1.051 -20.771 1.00 94.94 99 TYR A C 1
ATOM 778 O O . TYR A 1 99 ? 1.638 -1.150 -21.403 1.00 94.94 99 TYR A O 1
ATOM 786 N N . SER A 1 100 ? 3.037 0.091 -20.181 1.00 95.94 100 SER A N 1
ATOM 787 C CA . SER A 1 100 ? 2.237 1.303 -20.293 1.00 95.94 100 SER A CA 1
ATOM 788 C C . SER A 1 100 ? 2.475 1.979 -21.643 1.00 95.94 100 SER A C 1
ATOM 790 O O . SER A 1 100 ? 3.604 2.278 -22.013 1.00 95.94 100 SER A O 1
ATOM 792 N N . SER A 1 101 ? 1.398 2.243 -22.387 1.00 97.25 101 SER A N 1
ATOM 793 C CA . SER A 1 101 ? 1.490 2.972 -23.656 1.00 97.25 101 SER A CA 1
ATOM 794 C C . SER A 1 101 ? 1.985 4.405 -23.450 1.00 97.25 101 SER A C 1
ATOM 796 O O . SER A 1 101 ? 1.748 4.989 -22.392 1.00 97.25 101 SER A O 1
ATOM 798 N N . GLN A 1 102 ? 2.584 5.016 -24.478 1.00 97.31 102 GLN A N 1
ATOM 799 C CA . GLN A 1 102 ? 3.077 6.398 -24.385 1.00 97.31 102 GLN A CA 1
ATOM 800 C C . GLN A 1 102 ? 1.986 7.377 -23.926 1.00 97.31 102 GLN A C 1
ATOM 802 O O . GLN A 1 102 ? 2.196 8.143 -22.995 1.00 97.31 102 GLN A O 1
ATOM 807 N N . ALA A 1 103 ? 0.771 7.268 -24.474 1.00 97.94 103 ALA A N 1
ATOM 808 C CA . ALA A 1 103 ? -0.359 8.095 -24.049 1.00 97.94 103 ALA A CA 1
ATOM 809 C C . ALA A 1 103 ? -0.714 7.908 -22.559 1.00 97.94 103 ALA A C 1
ATOM 811 O O . ALA A 1 103 ? -1.082 8.867 -21.879 1.00 97.94 103 ALA A O 1
ATOM 812 N N . LYS A 1 104 ? -0.600 6.679 -22.028 1.00 96.81 104 LYS A N 1
ATOM 813 C CA . LYS A 1 104 ? -0.802 6.399 -20.598 1.00 96.81 104 LYS A CA 1
ATOM 814 C C . LYS A 1 104 ? 0.336 6.989 -19.762 1.00 96.81 104 LYS A C 1
ATOM 816 O O . LYS A 1 104 ? 0.056 7.543 -18.701 1.00 96.81 104 LYS A O 1
ATOM 821 N N . ILE A 1 105 ? 1.581 6.891 -20.230 1.00 97.38 105 ILE A N 1
ATOM 822 C CA . ILE A 1 105 ? 2.753 7.492 -19.580 1.00 97.38 105 ILE A CA 1
ATOM 823 C C . ILE A 1 105 ? 2.574 9.009 -19.494 1.00 97.38 105 ILE A C 1
ATOM 825 O O . ILE A 1 105 ? 2.563 9.543 -18.387 1.00 97.38 105 ILE A O 1
ATOM 829 N N . ASP A 1 106 ? 2.322 9.685 -20.616 1.00 98.00 106 ASP A N 1
ATOM 830 C CA . ASP A 1 106 ? 2.143 11.142 -20.679 1.00 98.00 106 ASP A CA 1
ATOM 831 C C . ASP A 1 106 ? 1.009 11.608 -19.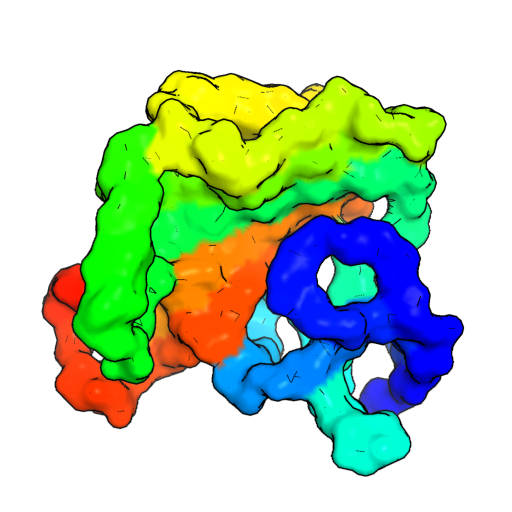756 1.00 98.00 106 ASP A C 1
ATOM 833 O O . ASP A 1 106 ? 1.142 12.583 -19.015 1.00 98.00 106 ASP A O 1
ATOM 837 N N . TYR A 1 107 ? -0.099 10.863 -19.731 1.00 96.56 107 TYR A N 1
ATOM 838 C CA . TYR A 1 107 ? -1.220 11.127 -18.834 1.00 96.56 107 TYR A CA 1
ATOM 839 C C . TYR A 1 107 ? -0.849 10.997 -17.349 1.00 96.56 107 TYR A C 1
ATOM 841 O O . TYR A 1 107 ? -1.261 11.818 -16.524 1.00 96.56 107 TYR A O 1
ATOM 849 N N . LEU A 1 108 ? -0.101 9.955 -16.978 1.00 95.62 108 LEU A N 1
ATOM 850 C CA . LEU A 1 108 ? 0.302 9.713 -15.593 1.00 95.62 108 LEU A CA 1
ATOM 851 C C . LEU A 1 108 ? 1.363 10.709 -15.130 1.00 95.62 108 LEU A C 1
ATOM 853 O O . LEU A 1 108 ? 1.236 11.227 -14.021 1.00 95.62 108 LEU A O 1
ATOM 857 N N . VAL A 1 109 ? 2.340 11.021 -15.981 1.00 95.88 109 VAL A N 1
ATOM 858 C CA . VAL A 1 109 ? 3.353 12.054 -15.736 1.00 95.88 109 VAL A CA 1
ATOM 859 C C . VAL A 1 109 ? 2.685 13.419 -15.601 1.00 95.88 109 VAL A C 1
ATOM 861 O O . VAL A 1 109 ? 2.909 14.114 -14.613 1.00 95.88 109 VAL A O 1
ATOM 864 N N . GLY A 1 110 ? 1.765 13.767 -16.506 1.00 96.00 110 GLY A N 1
ATOM 865 C CA . GLY A 1 110 ? 0.992 15.008 -16.432 1.00 96.00 110 GLY A CA 1
ATOM 866 C C . GLY A 1 110 ? 0.210 15.154 -15.121 1.00 96.00 110 GLY A C 1
ATOM 867 O O . GLY A 1 110 ? 0.147 16.244 -14.561 1.00 96.00 110 GLY A O 1
ATOM 868 N N . LYS A 1 111 ? -0.324 14.054 -14.567 1.00 92.00 111 LYS A N 1
ATOM 869 C CA . LYS A 1 111 ? -0.965 14.061 -13.239 1.00 92.00 111 LYS A CA 1
ATOM 870 C C . LYS A 1 111 ? -0.000 14.288 -12.084 1.00 92.00 111 LYS A C 1
ATOM 872 O O . LYS A 1 111 ? -0.438 14.742 -11.037 1.00 92.00 111 LYS A O 1
ATOM 877 N N . GLN A 1 112 ? 1.258 13.882 -12.210 1.00 93.19 112 GLN A N 1
ATOM 878 C CA . GLN A 1 112 ? 2.238 14.038 -11.135 1.00 93.19 112 GLN A CA 1
ATOM 879 C C . GLN A 1 112 ? 2.693 15.494 -10.990 1.00 93.19 112 GLN A C 1
ATOM 881 O O . GLN A 1 112 ? 3.087 15.889 -9.891 1.00 93.19 112 GLN A O 1
ATOM 886 N N . VAL A 1 113 ? 2.615 16.288 -12.064 1.00 92.94 113 VAL A N 1
ATOM 887 C CA . VAL A 1 113 ? 3.017 17.699 -12.074 1.00 92.94 113 VAL A CA 1
ATOM 888 C C . VAL A 1 113 ? 2.236 18.488 -11.022 1.00 92.94 113 VAL A C 1
ATOM 890 O O . VAL A 1 113 ? 1.010 18.441 -10.973 1.00 92.94 113 VAL A O 1
ATOM 893 N N . GLY A 1 114 ? 2.962 19.218 -10.173 1.00 89.69 114 GLY A N 1
ATOM 894 C CA . GLY A 1 114 ? 2.384 20.032 -9.099 1.00 89.69 114 GLY A CA 1
ATOM 895 C C . GLY A 1 114 ? 1.941 19.250 -7.858 1.00 89.69 114 GLY A C 1
ATOM 896 O O . GLY A 1 114 ? 1.563 19.877 -6.876 1.00 89.69 114 GLY A O 1
ATOM 897 N N . SER A 1 115 ? 2.022 17.916 -7.873 1.00 94.31 115 SER A N 1
ATOM 898 C CA . SER A 1 115 ? 1.800 17.080 -6.688 1.00 94.31 115 SER A CA 1
ATOM 899 C C . SER A 1 115 ? 3.106 16.800 -5.938 1.00 94.31 115 SER A C 1
ATOM 901 O O . SER A 1 115 ? 4.205 17.018 -6.454 1.00 94.31 115 SER A O 1
ATOM 903 N N . THR A 1 116 ? 3.004 16.204 -4.751 1.00 97.25 116 THR A N 1
ATOM 904 C CA . THR A 1 116 ? 4.157 15.735 -3.967 1.00 97.25 116 THR A CA 1
ATOM 905 C C . THR A 1 116 ? 4.828 14.474 -4.523 1.00 97.25 116 THR A C 1
ATOM 907 O O . THR A 1 116 ? 5.843 14.043 -3.987 1.00 97.25 116 THR A O 1
ATOM 910 N N . THR A 1 117 ? 4.322 13.872 -5.607 1.00 97.44 117 THR A N 1
ATOM 911 C CA . THR A 1 117 ? 4.886 12.625 -6.152 1.00 97.44 117 THR A CA 1
ATOM 912 C C . THR A 1 117 ? 6.349 12.750 -6.561 1.00 97.44 117 THR A C 1
ATOM 914 O O . THR A 1 117 ? 7.154 11.936 -6.129 1.00 97.44 117 THR A O 1
ATOM 917 N N . ASN A 1 118 ? 6.712 13.749 -7.366 1.00 96.12 118 ASN A N 1
ATOM 918 C CA . ASN A 1 118 ? 8.082 13.838 -7.887 1.00 96.12 118 ASN A CA 1
ATOM 919 C C . ASN A 1 118 ? 9.068 14.343 -6.829 1.00 96.12 118 ASN A C 1
ATOM 921 O O . ASN A 1 118 ? 10.228 13.953 -6.839 1.00 96.12 118 ASN A O 1
ATOM 925 N N . SER A 1 119 ? 8.607 15.212 -5.926 1.00 96.62 119 SER A N 1
ATOM 926 C CA . SER A 1 119 ? 9.445 15.811 -4.887 1.00 96.62 119 SER A CA 1
ATOM 927 C C . SER A 1 119 ? 9.622 14.902 -3.674 1.00 96.62 119 SER A C 1
ATOM 929 O O . SER A 1 119 ? 10.715 14.839 -3.124 1.00 96.62 119 SER A O 1
ATOM 931 N N . HIS A 1 120 ? 8.568 14.188 -3.272 1.00 98.00 120 HIS A N 1
ATOM 932 C CA . HIS A 1 120 ? 8.556 13.426 -2.026 1.00 98.00 120 HIS A CA 1
ATOM 933 C C . HIS A 1 120 ? 8.346 11.924 -2.209 1.00 98.00 120 HIS A C 1
ATOM 935 O O . HIS A 1 120 ? 8.464 11.195 -1.233 1.00 98.00 120 HIS A O 1
ATOM 941 N N . GLY A 1 121 ? 8.041 11.439 -3.416 1.00 98.25 121 GLY A N 1
ATOM 942 C CA . GLY A 1 121 ? 7.782 10.016 -3.661 1.00 98.25 121 GLY A CA 1
ATOM 943 C C . GLY A 1 121 ? 6.474 9.515 -3.044 1.00 98.25 121 GLY A C 1
ATOM 944 O O . GLY A 1 121 ? 6.292 8.312 -2.885 1.00 98.25 121 GLY A O 1
ATOM 945 N N . VAL A 1 122 ? 5.566 10.414 -2.653 1.00 98.38 122 VAL A N 1
ATOM 946 C CA . VAL A 1 122 ? 4.273 10.057 -2.056 1.00 98.38 122 VAL A CA 1
ATOM 947 C C . VAL A 1 122 ? 3.225 11.134 -2.320 1.00 98.38 122 VAL A C 1
ATOM 949 O O . VAL A 1 122 ? 3.564 12.308 -2.451 1.00 98.38 122 VAL A O 1
ATOM 952 N N . ARG A 1 123 ? 1.945 10.761 -2.408 1.00 97.69 123 ARG A N 1
ATOM 953 C CA . ARG A 1 123 ? 0.804 11.694 -2.395 1.00 97.69 123 ARG A CA 1
ATOM 954 C C . ARG A 1 123 ? -0.462 11.047 -1.833 1.00 97.69 123 ARG A C 1
ATOM 956 O O . ARG A 1 123 ? -0.637 9.835 -1.923 1.00 97.69 123 ARG A O 1
ATOM 963 N N . VAL A 1 124 ? -1.398 11.868 -1.364 1.00 97.81 124 VAL A N 1
ATOM 964 C CA . VAL A 1 124 ? -2.753 11.417 -1.013 1.00 97.81 124 VAL A CA 1
ATOM 965 C C . VAL A 1 124 ? -3.538 11.105 -2.288 1.00 97.81 124 VAL A C 1
ATOM 967 O O . VAL A 1 124 ? -3.581 11.921 -3.212 1.00 97.81 124 VAL A O 1
ATOM 970 N N . ILE A 1 125 ? -4.190 9.941 -2.343 1.00 96.75 125 ILE A N 1
ATOM 971 C CA . ILE A 1 125 ? -5.197 9.646 -3.376 1.00 96.75 125 ILE A CA 1
ATOM 972 C C . ILE A 1 125 ? -6.603 9.423 -2.812 1.00 96.75 125 ILE A C 1
ATOM 974 O O . ILE A 1 125 ? -7.564 9.442 -3.583 1.00 96.75 125 ILE A O 1
ATOM 978 N N . GLY A 1 126 ? -6.732 9.305 -1.493 1.00 97.25 126 GLY A N 1
ATOM 979 C CA . GLY A 1 126 ? -8.004 9.336 -0.787 1.00 97.25 126 GLY A CA 1
ATOM 980 C C . GLY A 1 126 ? -7.795 9.336 0.723 1.00 97.25 126 GLY A C 1
ATOM 981 O O . GLY A 1 126 ? -6.941 8.609 1.215 1.00 97.25 126 GLY A O 1
ATOM 982 N N . ILE A 1 127 ? -8.573 10.132 1.448 1.00 98.38 127 ILE A N 1
ATOM 983 C CA . ILE A 1 127 ? -8.758 10.022 2.898 1.00 98.38 127 ILE A CA 1
ATOM 984 C C . ILE A 1 127 ? -10.259 10.087 3.153 1.00 98.38 127 ILE A C 1
ATOM 986 O O . ILE A 1 127 ? -10.920 11.002 2.665 1.00 98.38 127 ILE A O 1
ATOM 990 N N . ASN A 1 128 ? -10.789 9.137 3.912 1.00 98.12 128 ASN A N 1
ATOM 991 C CA . ASN A 1 128 ? -12.117 9.200 4.501 1.00 98.12 128 ASN A CA 1
ATOM 992 C C . ASN A 1 128 ? -11.992 8.851 5.985 1.00 98.12 128 ASN A C 1
ATOM 994 O O . ASN A 1 128 ? -11.678 7.712 6.322 1.00 98.12 128 ASN A O 1
ATOM 998 N N . LEU A 1 129 ? -12.197 9.833 6.860 1.00 98.31 129 LEU A N 1
ATOM 999 C CA . LEU A 1 129 ? -12.237 9.630 8.303 1.00 98.31 129 LEU A CA 1
ATOM 1000 C C . LEU A 1 129 ? -13.689 9.608 8.752 1.00 98.31 129 LEU A C 1
ATOM 1002 O O . LEU A 1 129 ? -14.464 10.497 8.389 1.00 98.31 129 LEU A O 1
ATOM 1006 N N . ARG A 1 130 ? -14.039 8.625 9.578 1.00 97.81 130 ARG A N 1
ATOM 1007 C CA . ARG A 1 130 ? -15.396 8.422 10.075 1.00 97.81 130 ARG A CA 1
ATOM 1008 C C . ARG A 1 130 ? -15.445 8.413 11.594 1.00 97.81 130 ARG A C 1
ATOM 1010 O O . ARG A 1 130 ? -14.509 7.974 12.250 1.00 97.81 130 ARG A O 1
ATOM 1017 N N . LYS A 1 131 ? -16.566 8.865 12.147 1.00 97.19 131 LYS A N 1
ATOM 1018 C CA . LYS A 1 131 ? -16.880 8.819 13.578 1.00 97.19 131 LYS A CA 1
ATOM 1019 C C . LYS A 1 131 ? -18.385 8.679 13.752 1.00 97.19 131 LYS A C 1
ATOM 1021 O O . LYS A 1 131 ? -19.129 9.310 13.004 1.00 97.19 131 LYS A O 1
ATOM 1026 N N . ASP A 1 132 ? -18.839 7.846 14.687 1.00 97.12 132 ASP A N 1
ATOM 1027 C CA . ASP A 1 132 ? -20.270 7.626 14.946 1.00 97.12 132 ASP A CA 1
ATOM 1028 C C . ASP A 1 132 ? -21.071 7.314 13.661 1.00 97.12 132 ASP A C 1
ATOM 1030 O O . ASP A 1 132 ? -22.187 7.788 13.435 1.00 97.12 132 ASP A O 1
ATOM 1034 N N . LYS A 1 133 ? -20.461 6.504 12.787 1.00 94.94 133 LYS A N 1
ATOM 1035 C CA . LYS A 1 133 ? -20.938 6.070 11.466 1.00 94.94 133 LYS A CA 1
ATOM 1036 C C . LYS A 1 133 ? -21.096 7.185 10.430 1.00 94.94 133 LYS A C 1
ATOM 1038 O O . LYS A 1 133 ? -21.676 6.925 9.375 1.00 94.94 133 LYS A O 1
ATOM 1043 N N . GLN A 1 134 ? -20.547 8.372 10.660 1.00 95.88 134 GLN A N 1
ATOM 1044 C CA . GLN A 1 134 ? -20.600 9.510 9.738 1.00 95.88 134 GLN A CA 1
ATOM 1045 C C . GLN A 1 134 ? -19.207 9.875 9.230 1.00 95.88 134 GLN A C 1
ATOM 1047 O O . GLN A 1 134 ? -18.229 9.731 9.959 1.00 95.88 134 GLN A O 1
ATOM 1052 N N . ASP A 1 135 ? -19.120 10.355 7.990 1.00 97.19 135 ASP A N 1
ATOM 1053 C CA . ASP A 1 135 ? -17.880 10.914 7.450 1.00 97.19 135 ASP A CA 1
ATOM 1054 C C . ASP A 1 135 ? -17.624 12.278 8.122 1.00 97.19 135 ASP A C 1
ATOM 1056 O O . ASP A 1 135 ? -18.462 13.178 8.053 1.00 97.19 135 ASP A O 1
ATOM 1060 N N . ILE A 1 136 ? -16.473 12.432 8.780 1.00 97.62 136 ILE A N 1
ATOM 1061 C CA . ILE A 1 136 ? -16.059 13.677 9.454 1.00 97.62 136 ILE A CA 1
ATOM 1062 C C . ILE A 1 136 ? -15.001 14.450 8.664 1.00 97.62 136 ILE A C 1
ATOM 1064 O O . ILE A 1 136 ? -14.832 15.652 8.860 1.00 97.62 136 ILE A O 1
ATOM 1068 N N . TYR A 1 137 ? -1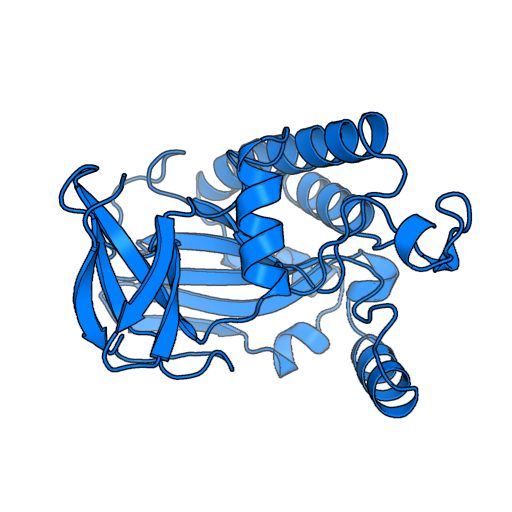4.287 13.774 7.764 1.00 97.81 137 TYR A N 1
ATOM 1069 C CA . TYR A 1 137 ? -13.312 14.389 6.872 1.00 97.81 137 TYR A CA 1
ATOM 1070 C C . TYR A 1 137 ? -13.149 13.543 5.614 1.00 97.81 137 TYR A C 1
ATOM 1072 O O . TYR A 1 137 ? -12.921 12.337 5.702 1.00 97.81 137 TYR A O 1
ATOM 1080 N N . VAL A 1 138 ? -13.214 14.183 4.446 1.00 97.38 138 VAL A N 1
ATOM 1081 C CA . VAL A 1 138 ? -12.975 13.529 3.157 1.00 97.38 138 VAL A CA 1
ATOM 1082 C C . VAL A 1 138 ? -12.015 14.369 2.331 1.00 97.38 138 VAL A C 1
ATOM 1084 O O . VAL A 1 138 ? -12.284 15.534 2.042 1.00 97.38 138 VAL A O 1
ATOM 1087 N N . GLN A 1 139 ? -10.926 13.749 1.891 1.00 97.31 139 GLN A N 1
ATOM 1088 C CA . GLN A 1 139 ? -10.013 14.315 0.911 1.00 97.31 139 GLN A CA 1
ATOM 1089 C C . GLN A 1 139 ? -9.944 13.386 -0.293 1.00 97.31 139 GLN A C 1
ATOM 1091 O O . GLN A 1 139 ? -9.418 12.279 -0.218 1.00 97.31 139 GLN A O 1
ATOM 1096 N N . ASP A 1 140 ? -10.481 13.834 -1.423 1.00 95.94 140 ASP A N 1
ATOM 1097 C CA . ASP A 1 140 ? -10.458 13.043 -2.647 1.00 95.94 140 ASP A CA 1
ATOM 1098 C C . ASP A 1 140 ? -9.120 13.159 -3.403 1.00 95.94 140 ASP A C 1
ATOM 1100 O O . ASP A 1 140 ? -8.258 13.999 -3.128 1.00 95.94 140 ASP A O 1
ATOM 1104 N N . LYS A 1 141 ? -8.973 12.331 -4.437 1.00 93.94 141 LYS A N 1
ATOM 1105 C CA . LYS A 1 141 ? -7.812 12.317 -5.332 1.00 93.94 141 LYS A CA 1
ATOM 1106 C C . LYS A 1 141 ? -7.501 13.665 -5.988 1.00 93.94 141 LYS A C 1
ATOM 1108 O O . LYS A 1 141 ? -6.332 13.976 -6.195 1.00 93.94 141 LYS A O 1
ATOM 1113 N N . LYS A 1 142 ? -8.510 14.441 -6.398 1.00 94.50 142 LYS A N 1
ATOM 1114 C CA . LYS A 1 142 ? -8.301 15.742 -7.060 1.00 94.50 142 LYS A CA 1
ATOM 1115 C C . LYS A 1 142 ? -7.740 16.758 -6.074 1.00 94.50 142 LYS A C 1
ATOM 1117 O O . LYS A 1 142 ? -6.931 17.587 -6.479 1.00 94.50 142 LYS A O 1
ATOM 1122 N N . GLN A 1 143 ? -8.168 16.691 -4.816 1.00 96.00 143 GLN A N 1
ATOM 1123 C CA . GLN A 1 143 ? -7.622 17.502 -3.734 1.00 96.00 143 GLN A CA 1
ATOM 1124 C C . GLN A 1 143 ? -6.191 17.063 -3.406 1.00 96.00 143 GLN A C 1
ATOM 1126 O O . GLN A 1 143 ? -5.289 17.892 -3.441 1.00 96.00 143 GLN A O 1
ATOM 1131 N N . GLY A 1 144 ? -5.951 15.762 -3.210 1.00 95.19 144 GLY A N 1
ATOM 1132 C CA . GLY A 1 144 ? -4.616 15.224 -2.914 1.00 95.19 144 GLY A CA 1
ATOM 1133 C C . GLY A 1 144 ? -3.564 15.501 -3.998 1.00 95.19 144 GLY A C 1
ATOM 1134 O O . GLY A 1 144 ? -2.402 15.740 -3.683 1.00 95.19 144 GLY A O 1
ATOM 1135 N N . LEU A 1 145 ? -3.961 15.558 -5.275 1.00 94.69 145 LEU A N 1
ATOM 1136 C CA . LEU A 1 145 ? -3.075 15.946 -6.383 1.00 94.69 145 LEU A CA 1
ATOM 1137 C C . LEU A 1 145 ? -2.583 17.399 -6.315 1.00 94.69 145 LEU A C 1
ATOM 1139 O O . LEU A 1 145 ? -1.585 17.715 -6.954 1.00 94.69 145 LEU A O 1
ATOM 1143 N N . LYS A 1 146 ? -3.278 18.272 -5.579 1.00 95.50 146 LYS A N 1
ATOM 1144 C CA . LYS A 1 146 ? -2.936 19.693 -5.436 1.00 95.50 146 LYS A CA 1
ATOM 1145 C C . LYS A 1 146 ? -2.156 19.998 -4.159 1.00 95.50 146 LYS A C 1
ATOM 1147 O O . LYS A 1 146 ? -1.808 21.156 -3.952 1.00 95.50 146 LYS A O 1
ATOM 1152 N N . ASN A 1 147 ? -1.928 18.999 -3.306 1.00 97.00 147 ASN A N 1
ATOM 1153 C CA . ASN A 1 147 ? -1.225 19.203 -2.049 1.00 97.00 147 ASN A CA 1
ATOM 1154 C C . ASN A 1 147 ? 0.207 19.700 -2.300 1.00 97.00 147 ASN A C 1
ATOM 1156 O O . ASN A 1 147 ? 0.962 19.074 -3.048 1.00 97.00 147 ASN A O 1
ATOM 1160 N N . THR A 1 148 ? 0.597 20.766 -1.601 1.00 96.44 148 THR A N 1
ATOM 1161 C CA . THR A 1 148 ? 2.008 21.054 -1.309 1.00 96.44 148 THR A CA 1
ATOM 1162 C C . THR A 1 148 ? 2.558 20.054 -0.286 1.00 96.44 148 THR A C 1
ATOM 1164 O O . THR A 1 148 ? 1.811 19.253 0.286 1.00 96.44 148 THR A O 1
ATOM 1167 N N . ALA A 1 149 ? 3.865 20.101 -0.020 1.00 95.75 149 ALA A N 1
ATOM 1168 C CA . ALA A 1 149 ? 4.483 19.279 1.019 1.00 95.75 149 ALA A CA 1
ATOM 1169 C C . ALA A 1 149 ? 3.864 19.554 2.401 1.00 95.75 149 ALA A C 1
ATOM 1171 O O . ALA A 1 149 ? 3.482 18.628 3.111 1.00 95.75 149 ALA A O 1
ATOM 1172 N N . GLU A 1 150 ? 3.661 20.826 2.740 1.00 96.88 150 GLU A N 1
ATOM 1173 C CA . GLU A 1 150 ? 3.056 21.256 4.003 1.00 96.88 150 GLU A CA 1
ATOM 1174 C C . GLU A 1 150 ? 1.607 20.769 4.113 1.00 96.88 150 GLU A C 1
ATOM 1176 O O . GLU A 1 150 ? 1.185 20.282 5.160 1.00 96.88 150 GLU A O 1
ATOM 1181 N N . GLN A 1 151 ? 0.845 20.837 3.017 1.00 97.62 151 GLN A N 1
ATOM 1182 C CA . GLN A 1 151 ? -0.526 20.327 2.979 1.00 97.62 151 GLN A CA 1
ATOM 1183 C C . GLN A 1 151 ? -0.576 18.802 3.093 1.00 97.62 151 GLN A C 1
ATOM 1185 O O . GLN A 1 151 ? -1.483 18.273 3.727 1.00 97.62 151 GLN A O 1
ATOM 1190 N N . PHE A 1 152 ? 0.395 18.082 2.525 1.00 97.81 152 PHE A N 1
ATOM 1191 C CA . PHE A 1 152 ? 0.526 16.640 2.726 1.00 97.81 152 PHE A CA 1
ATOM 1192 C C . PHE A 1 152 ? 0.810 16.294 4.194 1.00 97.81 152 PHE A C 1
ATOM 1194 O O . PHE A 1 152 ? 0.148 15.419 4.749 1.00 97.81 152 PHE A O 1
ATOM 1201 N N . VAL A 1 153 ? 1.721 17.018 4.849 1.00 97.31 153 VAL A N 1
ATOM 1202 C CA . VAL A 1 153 ? 1.996 16.857 6.286 1.00 97.31 153 VAL A CA 1
ATOM 1203 C C . VAL A 1 153 ? 0.750 17.169 7.123 1.00 97.31 153 VAL A C 1
ATOM 1205 O O . VAL A 1 153 ? 0.404 16.408 8.024 1.00 97.31 153 VAL A O 1
ATOM 1208 N N . GLN A 1 154 ? -0.001 18.219 6.781 1.00 97.44 154 GLN A N 1
ATOM 1209 C CA . GLN A 1 154 ? -1.274 18.531 7.437 1.00 97.44 154 GLN A CA 1
ATOM 1210 C C . GLN A 1 154 ? -2.319 17.416 7.248 1.00 97.44 154 GLN A C 1
ATOM 1212 O O . GLN A 1 154 ? -3.043 17.084 8.193 1.00 97.44 154 GLN A O 1
ATOM 1217 N N . SER A 1 155 ? -2.392 16.808 6.058 1.00 97.81 155 SER A N 1
ATOM 1218 C CA . SER A 1 155 ? -3.231 15.629 5.812 1.00 97.81 155 SER A CA 1
ATOM 1219 C C . SER A 1 155 ? -2.809 14.450 6.698 1.00 97.81 155 SER A C 1
ATOM 1221 O O . SER A 1 155 ? -3.678 13.808 7.285 1.00 97.81 155 SER A O 1
ATOM 1223 N N . LEU A 1 156 ? -1.503 14.194 6.870 1.00 97.44 156 LEU A N 1
ATOM 1224 C CA . LEU A 1 156 ? -1.003 13.152 7.781 1.00 97.44 156 LEU A CA 1
ATOM 1225 C C . LEU A 1 156 ? -1.352 13.439 9.247 1.00 97.44 156 LEU A C 1
ATOM 1227 O O . LEU A 1 156 ? -1.799 12.536 9.948 1.00 97.44 156 LEU A O 1
ATOM 1231 N N . HIS A 1 157 ? -1.214 14.684 9.709 1.00 96.56 157 HIS A N 1
ATOM 1232 C CA . HIS A 1 157 ? -1.624 15.066 11.065 1.00 96.56 157 HIS A CA 1
ATOM 1233 C C . HIS A 1 157 ? -3.125 14.875 11.298 1.00 96.56 157 HIS A C 1
ATOM 1235 O O . HIS A 1 157 ? -3.529 14.436 12.371 1.00 96.56 157 HIS A O 1
ATOM 1241 N N . THR A 1 158 ? -3.945 15.177 10.290 1.00 97.06 158 THR A N 1
ATOM 1242 C CA . THR A 1 158 ? -5.400 14.972 10.348 1.00 97.06 158 THR A CA 1
ATOM 1243 C C . THR A 1 158 ? -5.746 13.480 10.396 1.00 97.06 158 THR A C 1
ATOM 1245 O O . THR A 1 158 ? -6.627 13.074 11.148 1.00 97.06 158 THR A O 1
ATOM 1248 N N . LEU A 1 159 ? -5.028 12.661 9.621 1.00 97.06 159 LEU A N 1
ATOM 1249 C CA . LEU A 1 159 ? -5.189 11.208 9.555 1.00 97.06 159 LEU A CA 1
ATOM 1250 C C . LEU A 1 159 ? -4.755 10.479 10.836 1.00 97.06 159 LEU A C 1
ATOM 1252 O O . LEU A 1 159 ? -5.287 9.416 11.134 1.00 97.06 159 LEU A O 1
ATOM 1256 N N . LEU A 1 160 ? -3.767 10.997 11.570 1.00 96.50 160 LEU A N 1
ATOM 1257 C CA . LEU A 1 160 ? -3.085 10.265 12.644 1.00 96.50 160 LEU A CA 1
ATOM 1258 C C . LEU A 1 160 ? -3.245 10.950 14.016 1.00 96.50 160 LEU A C 1
ATOM 1260 O O . LEU A 1 160 ? -2.258 11.439 14.574 1.00 96.50 160 LEU A O 1
ATOM 1264 N N . PRO A 1 161 ? -4.462 11.001 14.594 1.00 91.50 161 PRO A N 1
ATOM 1265 C CA . PRO A 1 161 ? -4.675 11.611 15.902 1.00 91.50 161 PRO A CA 1
ATOM 1266 C C . PRO A 1 161 ? -4.082 10.777 17.049 1.00 91.50 161 PRO A C 1
ATOM 1268 O O . PRO A 1 161 ? -4.064 9.546 17.019 1.00 91.50 161 PRO A O 1
ATOM 1271 N N . GLY A 1 162 ? -3.660 11.455 18.120 1.00 91.38 162 GLY A N 1
ATOM 1272 C CA . GLY A 1 162 ? -3.190 10.804 19.347 1.00 91.38 162 GLY A CA 1
ATOM 1273 C C . GLY A 1 162 ? -1.983 9.890 19.114 1.00 91.38 162 GLY A C 1
ATOM 1274 O O . GLY A 1 162 ? -1.025 10.274 18.448 1.00 91.38 162 GLY A O 1
ATOM 1275 N N . ASN A 1 163 ? -2.035 8.669 19.652 1.00 95.62 163 ASN A N 1
ATOM 1276 C CA . ASN A 1 163 ? -0.952 7.686 19.541 1.00 95.62 163 ASN A CA 1
ATOM 1277 C C . ASN A 1 163 ? -0.876 6.986 18.166 1.00 95.62 163 ASN A C 1
ATOM 1279 O O . ASN A 1 163 ? 0.030 6.181 17.943 1.00 95.62 163 ASN A O 1
ATOM 1283 N N . LEU A 1 164 ? -1.787 7.280 17.224 1.00 96.50 164 LEU A N 1
ATOM 1284 C CA . LEU A 1 164 ? -1.714 6.729 15.865 1.00 96.50 164 LEU A CA 1
ATOM 1285 C C . LEU A 1 164 ? -0.461 7.178 15.122 1.00 96.50 164 LEU A C 1
ATOM 1287 O O . LEU A 1 164 ? 0.059 6.408 14.318 1.00 96.50 164 LEU A O 1
ATOM 1291 N N . LYS A 1 165 ? 0.046 8.386 15.405 1.00 96.94 165 LYS A N 1
ATOM 1292 C CA . LYS A 1 165 ? 1.303 8.871 14.823 1.00 96.94 165 LYS A CA 1
ATOM 1293 C C . LYS A 1 165 ? 2.463 7.927 15.159 1.00 96.94 165 LYS A C 1
ATOM 1295 O O . LYS A 1 165 ? 3.206 7.556 14.256 1.00 96.94 165 LYS A O 1
ATOM 1300 N N . ASP A 1 166 ? 2.565 7.479 16.410 1.00 97.69 166 ASP A N 1
ATOM 1301 C CA . ASP A 1 166 ? 3.644 6.592 16.870 1.00 97.69 166 ASP A CA 1
ATOM 1302 C C . ASP A 1 166 ? 3.524 5.188 16.263 1.00 97.69 166 ASP A C 1
ATOM 1304 O O . ASP A 1 166 ? 4.510 4.615 15.792 1.00 97.69 166 ASP A O 1
ATOM 1308 N N . ILE A 1 167 ? 2.300 4.647 16.215 1.00 98.25 167 ILE A N 1
ATOM 1309 C CA . ILE A 1 167 ? 2.008 3.356 15.570 1.00 98.25 167 ILE A CA 1
ATOM 1310 C C . ILE A 1 167 ? 2.361 3.424 14.083 1.00 98.25 167 ILE A C 1
ATOM 1312 O O . ILE A 1 167 ? 3.020 2.523 13.557 1.00 98.25 167 ILE A O 1
ATOM 1316 N N . PHE A 1 168 ? 1.959 4.508 13.416 1.00 98.38 168 PHE A N 1
ATOM 1317 C CA . PHE A 1 168 ? 2.254 4.728 12.011 1.00 98.38 168 PHE A CA 1
ATOM 1318 C C . PHE A 1 168 ? 3.750 4.859 11.759 1.00 98.38 168 PHE A C 1
ATOM 1320 O O . PHE A 1 168 ? 4.279 4.147 10.910 1.00 98.38 168 PHE A O 1
ATOM 1327 N N . HIS A 1 169 ? 4.449 5.686 12.536 1.00 98.31 169 HIS A N 1
ATOM 1328 C CA . HIS A 1 169 ? 5.893 5.863 12.427 1.00 98.31 169 HIS A CA 1
ATOM 1329 C C . HIS A 1 169 ? 6.645 4.535 12.581 1.00 98.31 169 HIS A C 1
ATOM 1331 O O . HIS A 1 169 ? 7.498 4.191 11.754 1.00 98.31 169 HIS A O 1
ATOM 1337 N N . LYS A 1 170 ? 6.301 3.758 13.617 1.00 98.31 170 LYS A N 1
ATOM 1338 C CA . LYS A 1 170 ? 6.904 2.450 13.886 1.00 98.31 170 LYS A CA 1
ATOM 1339 C C . LYS A 1 170 ? 6.658 1.483 12.732 1.00 98.31 170 LYS A C 1
ATOM 1341 O O . LYS A 1 170 ? 7.609 0.898 12.212 1.00 98.31 170 LYS A O 1
ATOM 1346 N N . ARG A 1 171 ? 5.401 1.322 12.308 1.00 98.44 171 ARG A N 1
ATOM 1347 C CA . ARG A 1 171 ? 5.042 0.379 11.242 1.00 98.44 171 ARG A CA 1
ATOM 1348 C C . ARG A 1 171 ? 5.642 0.784 9.900 1.00 98.44 171 ARG A C 1
ATOM 1350 O O . ARG A 1 171 ? 6.148 -0.069 9.181 1.00 98.44 171 ARG A O 1
ATOM 1357 N N . LEU A 1 172 ? 5.651 2.071 9.576 1.00 98.31 172 LEU A N 1
ATOM 1358 C CA . LEU A 1 172 ? 6.233 2.568 8.337 1.00 98.31 172 LEU A CA 1
ATOM 1359 C C . LEU A 1 172 ? 7.756 2.383 8.295 1.00 98.31 172 LEU A C 1
ATOM 1361 O O . LEU A 1 172 ? 8.301 2.004 7.261 1.00 98.31 172 LEU A O 1
ATOM 1365 N N . THR A 1 173 ? 8.436 2.585 9.425 1.00 98.62 173 THR A N 1
ATOM 1366 C CA . THR A 1 173 ? 9.861 2.264 9.588 1.00 98.62 173 THR A CA 1
ATOM 1367 C C . THR A 1 173 ? 10.127 0.789 9.286 1.00 98.62 173 THR A C 1
ATOM 1369 O O . THR A 1 173 ? 11.038 0.482 8.522 1.00 98.62 173 THR A O 1
ATOM 1372 N N . GLN A 1 174 ? 9.292 -0.117 9.798 1.00 98.69 174 GLN A N 1
ATOM 1373 C CA . GLN A 1 174 ? 9.410 -1.545 9.504 1.00 98.69 174 GLN A CA 1
ATOM 1374 C C . GLN A 1 174 ? 9.184 -1.866 8.015 1.00 98.69 174 GLN A C 1
ATOM 1376 O O . GLN A 1 174 ? 9.949 -2.634 7.439 1.00 98.69 174 GLN A O 1
ATOM 1381 N N . ILE A 1 175 ? 8.184 -1.245 7.375 1.00 98.75 175 ILE A N 1
ATOM 1382 C CA . ILE A 1 175 ? 7.926 -1.399 5.932 1.00 98.75 175 ILE A CA 1
ATOM 1383 C C . ILE A 1 175 ? 9.132 -0.928 5.117 1.00 98.75 175 ILE A C 1
ATOM 1385 O O . ILE A 1 175 ? 9.572 -1.631 4.211 1.00 98.75 175 ILE A O 1
ATOM 1389 N N . ARG A 1 176 ? 9.693 0.242 5.449 1.00 98.75 176 ARG A N 1
ATOM 1390 C CA . ARG A 1 176 ? 10.908 0.766 4.812 1.00 98.75 176 ARG A CA 1
ATOM 1391 C C . ARG A 1 176 ? 12.061 -0.224 4.940 1.00 98.75 176 ARG A C 1
ATOM 1393 O O . ARG A 1 176 ? 12.696 -0.525 3.936 1.00 98.75 176 ARG A O 1
ATOM 1400 N N . ASP A 1 177 ? 12.325 -0.735 6.139 1.00 98.75 177 ASP A N 1
ATOM 1401 C CA . ASP A 1 177 ? 13.449 -1.647 6.370 1.00 98.75 177 ASP A CA 1
ATOM 1402 C C . ASP A 1 177 ? 13.269 -2.974 5.621 1.00 98.75 177 ASP A C 1
ATOM 1404 O O . ASP A 1 177 ? 14.215 -3.470 5.009 1.00 98.75 177 ASP A O 1
ATOM 1408 N N . ALA A 1 178 ? 12.043 -3.503 5.572 1.00 98.69 178 ALA A N 1
ATOM 1409 C CA . ALA A 1 178 ? 11.704 -4.665 4.755 1.00 98.69 178 ALA A CA 1
ATOM 1410 C C . ALA A 1 178 ? 11.881 -4.398 3.251 1.00 98.69 178 ALA A C 1
ATOM 1412 O O . ALA A 1 178 ? 12.348 -5.269 2.522 1.00 98.69 178 ALA A O 1
ATOM 1413 N N . PHE A 1 179 ? 11.559 -3.191 2.780 1.00 98.31 179 PHE A N 1
ATOM 1414 C CA . PHE A 1 179 ? 11.761 -2.788 1.387 1.00 98.31 179 PHE A CA 1
ATOM 1415 C C . PHE A 1 179 ? 13.252 -2.656 1.034 1.00 98.31 179 PHE A C 1
ATOM 1417 O O . PHE A 1 179 ? 13.679 -3.077 -0.040 1.00 98.31 179 PHE A O 1
ATOM 1424 N N . VAL A 1 180 ? 14.068 -2.131 1.955 1.00 98.50 180 VAL A N 1
ATOM 1425 C CA . VAL A 1 180 ? 15.534 -2.117 1.821 1.00 98.50 180 VAL A CA 1
ATOM 1426 C C . VAL A 1 180 ? 16.076 -3.544 1.744 1.00 98.50 180 VAL A C 1
ATOM 1428 O O . VAL A 1 180 ? 16.915 -3.841 0.896 1.00 98.50 180 VAL A O 1
ATOM 1431 N N . GLU A 1 181 ? 15.594 -4.442 2.602 1.00 98.44 181 GLU A N 1
ATOM 1432 C CA . GLU A 1 181 ? 16.002 -5.847 2.581 1.00 98.44 181 GLU A CA 1
ATOM 1433 C C . GLU A 1 181 ? 15.572 -6.550 1.284 1.00 98.44 181 GLU A C 1
ATOM 1435 O O . GLU A 1 181 ? 16.359 -7.285 0.691 1.00 98.44 181 GLU A O 1
ATOM 1440 N N . MET A 1 182 ? 14.376 -6.249 0.773 1.00 97.81 182 MET A N 1
ATOM 1441 C CA . MET A 1 182 ? 13.925 -6.708 -0.542 1.00 97.81 182 MET A CA 1
ATOM 1442 C C . MET A 1 182 ? 14.874 -6.297 -1.663 1.00 97.81 182 MET A C 1
ATOM 1444 O O . MET A 1 182 ? 15.254 -7.147 -2.459 1.00 97.81 182 MET A O 1
ATOM 1448 N N . GLN A 1 183 ? 15.283 -5.027 -1.724 1.00 96.38 183 GLN A N 1
ATOM 1449 C CA . GLN A 1 183 ? 16.203 -4.553 -2.765 1.00 96.38 183 GLN A CA 1
ATOM 1450 C C . GLN A 1 183 ? 17.605 -5.164 -2.643 1.00 96.38 183 GLN A C 1
ATOM 1452 O O . GLN A 1 183 ? 18.288 -5.331 -3.651 1.00 96.38 183 GLN A O 1
ATOM 1457 N N . LYS A 1 184 ? 18.039 -5.542 -1.434 1.00 97.44 184 LYS A N 1
ATOM 1458 C CA . LYS A 1 184 ? 19.295 -6.286 -1.245 1.00 97.44 184 LYS A CA 1
ATOM 1459 C C . LYS A 1 184 ? 19.194 -7.721 -1.756 1.00 97.44 184 LYS A C 1
ATOM 1461 O O . LYS A 1 184 ? 20.114 -8.188 -2.421 1.00 97.44 184 LYS A O 1
ATOM 1466 N N . GLN A 1 185 ? 18.102 -8.419 -1.436 1.00 97.62 185 GLN A N 1
ATOM 1467 C CA . GLN A 1 185 ? 17.894 -9.814 -1.842 1.00 97.62 185 GLN A CA 1
ATOM 1468 C C . GLN A 1 185 ? 17.562 -9.943 -3.333 1.00 97.62 185 GLN A C 1
ATOM 1470 O O . GLN A 1 185 ? 17.996 -10.888 -3.989 1.00 97.62 185 GLN A O 1
ATOM 1475 N N . TYR A 1 186 ? 16.819 -8.977 -3.868 1.00 97.75 186 TYR A N 1
ATOM 1476 C CA . TYR A 1 186 ? 16.329 -8.941 -5.239 1.00 97.75 186 TYR A CA 1
ATOM 1477 C C . TYR A 1 186 ? 16.625 -7.556 -5.840 1.00 97.75 186 TYR A C 1
ATOM 1479 O O . TYR A 1 186 ? 15.752 -6.693 -5.850 1.00 97.75 186 TYR A O 1
ATOM 1487 N N . PRO A 1 187 ? 17.838 -7.298 -6.366 1.00 96.88 187 PRO A N 1
ATOM 1488 C CA . PRO A 1 187 ? 18.204 -5.977 -6.903 1.00 96.88 187 PRO A CA 1
ATOM 1489 C C . PRO A 1 187 ? 17.294 -5.478 -8.036 1.00 96.88 187 PRO A C 1
ATOM 1491 O O . PRO A 1 187 ? 17.061 -4.274 -8.186 1.00 96.88 187 PRO A O 1
ATOM 1494 N N . GLY A 1 188 ? 16.734 -6.414 -8.809 1.00 97.44 188 GLY A N 1
ATOM 1495 C CA . GLY A 1 188 ? 15.746 -6.147 -9.851 1.00 97.44 188 GLY A CA 1
ATOM 1496 C C . GLY A 1 188 ? 14.316 -5.932 -9.345 1.00 97.44 188 GLY A C 1
ATOM 1497 O O . GLY A 1 188 ? 13.430 -5.726 -10.167 1.00 97.44 188 GLY A O 1
ATOM 1498 N N . PHE A 1 189 ? 14.053 -5.979 -8.038 1.00 98.00 189 PHE A N 1
ATOM 1499 C CA . PHE A 1 189 ? 12.714 -5.756 -7.498 1.00 98.00 189 PHE A CA 1
ATOM 1500 C C . PHE A 1 189 ? 12.261 -4.312 -7.726 1.00 98.00 189 PHE A C 1
ATOM 1502 O O . PHE A 1 189 ? 12.968 -3.373 -7.357 1.00 98.00 189 PHE A O 1
ATOM 1509 N N . ARG A 1 190 ? 11.069 -4.133 -8.300 1.00 98.12 190 ARG A N 1
ATOM 1510 C CA . ARG A 1 190 ? 10.379 -2.844 -8.428 1.00 98.12 190 ARG A CA 1
ATOM 1511 C C . ARG A 1 190 ? 8.889 -3.005 -8.185 1.00 98.12 190 ARG A C 1
ATOM 1513 O O . ARG A 1 190 ? 8.302 -4.030 -8.530 1.00 98.12 190 ARG A O 1
ATOM 1520 N N . ILE A 1 191 ? 8.252 -1.968 -7.656 1.00 98.06 191 ILE A N 1
ATOM 1521 C CA . ILE A 1 191 ? 6.793 -1.893 -7.588 1.00 98.06 191 ILE A CA 1
ATOM 1522 C C . ILE A 1 191 ? 6.302 -0.499 -7.968 1.00 98.06 191 ILE A C 1
ATOM 1524 O O . ILE A 1 191 ? 6.517 0.478 -7.260 1.00 98.06 191 ILE A O 1
ATOM 1528 N N . TYR A 1 192 ? 5.607 -0.403 -9.098 1.00 98.12 192 TYR A N 1
ATOM 1529 C CA . TYR A 1 192 ? 5.109 0.877 -9.595 1.00 98.12 192 TYR A CA 1
ATOM 1530 C C . TYR A 1 192 ? 3.671 1.127 -9.147 1.00 98.12 192 TYR A C 1
ATOM 1532 O O . TYR A 1 192 ? 2.849 0.218 -9.102 1.00 98.12 192 TYR A O 1
ATOM 1540 N N . ALA A 1 193 ? 3.338 2.390 -8.884 1.00 95.81 193 ALA A N 1
ATOM 1541 C CA . ALA A 1 193 ? 1.967 2.824 -8.594 1.00 95.81 193 ALA A CA 1
ATOM 1542 C C . ALA A 1 193 ? 1.263 2.108 -7.422 1.00 95.81 193 ALA A C 1
ATOM 1544 O O . ALA A 1 193 ? 0.029 2.150 -7.369 1.00 95.81 193 ALA A O 1
ATOM 1545 N N . SER A 1 194 ? 2.007 1.527 -6.481 1.00 97.81 194 SER A N 1
ATOM 1546 C CA . SER A 1 194 ? 1.471 0.944 -5.248 1.00 97.81 194 SER A CA 1
ATOM 1547 C C . SER A 1 194 ? 1.105 2.015 -4.223 1.00 97.81 194 SER A C 1
ATOM 1549 O O . SER A 1 194 ? 1.365 3.209 -4.406 1.00 97.81 194 SER A O 1
ATOM 1551 N N . SER A 1 195 ? 0.467 1.595 -3.137 1.00 98.62 195 SER A N 1
ATOM 1552 C CA . SER A 1 195 ? 0.021 2.497 -2.080 1.00 98.62 195 SER A CA 1
ATOM 1553 C C . SER A 1 195 ? 0.282 1.925 -0.693 1.00 98.62 195 SER A C 1
ATOM 1555 O O . SER A 1 195 ? 0.203 0.717 -0.492 1.00 98.62 195 SER A O 1
ATOM 1557 N N . ILE A 1 196 ? 0.527 2.807 0.276 1.00 98.75 196 ILE A N 1
ATOM 1558 C CA . ILE A 1 196 ? 0.384 2.500 1.699 1.00 98.75 196 ILE A CA 1
ATOM 1559 C C . ILE A 1 196 ? -1.057 2.824 2.096 1.00 98.75 196 ILE A C 1
ATOM 1561 O O . ILE A 1 196 ? -1.465 3.987 2.093 1.00 98.75 196 ILE A O 1
ATOM 1565 N N . LEU A 1 197 ? -1.827 1.788 2.420 1.00 98.69 197 LEU A N 1
ATOM 1566 C CA . LEU A 1 197 ? -3.184 1.903 2.937 1.00 98.69 197 LEU A CA 1
ATOM 1567 C C . LEU A 1 197 ? -3.149 1.935 4.461 1.00 98.69 197 LEU A C 1
ATOM 1569 O O . LEU A 1 197 ? -2.645 1.002 5.081 1.00 98.69 197 LEU A O 1
ATOM 1573 N N . VAL A 1 198 ? -3.720 2.977 5.053 1.00 98.69 198 VAL A N 1
ATOM 1574 C CA . VAL A 1 198 ? -3.918 3.122 6.498 1.00 98.69 198 VAL A CA 1
ATOM 1575 C C . VAL A 1 198 ? -5.390 2.905 6.804 1.00 98.69 198 VAL A C 1
ATOM 1577 O O . VAL A 1 198 ? -6.240 3.580 6.225 1.00 98.69 198 VAL A O 1
ATOM 1580 N N . THR A 1 199 ? -5.699 1.989 7.719 1.00 98.44 199 THR A N 1
ATOM 1581 C CA . THR A 1 199 ? -7.072 1.741 8.168 1.00 98.44 199 THR A CA 1
ATOM 1582 C C . THR A 1 199 ? -7.151 1.555 9.680 1.00 98.44 199 THR A C 1
ATOM 1584 O O . THR A 1 199 ? -6.263 0.952 10.289 1.00 98.44 199 THR A O 1
ATOM 1587 N N . TYR A 1 200 ? -8.207 2.093 10.282 1.00 98.38 200 TYR A N 1
ATOM 1588 C CA . TYR A 1 200 ? -8.548 1.937 11.698 1.00 98.38 200 TYR A CA 1
ATOM 1589 C C . TYR A 1 200 ? -10.037 2.248 11.916 1.00 98.38 200 TYR A C 1
ATOM 1591 O O . TYR A 1 200 ? -10.680 2.851 11.057 1.00 98.38 200 TYR A O 1
ATOM 1599 N N . ASP A 1 201 ? -10.594 1.869 13.065 1.00 97.81 201 ASP A N 1
ATOM 1600 C CA . ASP A 1 201 ? -11.963 2.240 13.444 1.00 97.81 201 ASP A CA 1
ATOM 1601 C C . ASP A 1 201 ? -11.968 3.573 14.204 1.00 97.81 201 ASP A C 1
ATOM 1603 O O . ASP A 1 201 ? -11.394 3.664 15.287 1.00 97.81 201 ASP A O 1
ATOM 1607 N N . GLY A 1 202 ? -12.637 4.602 13.683 1.00 97.69 202 GLY A N 1
ATOM 1608 C CA . GLY A 1 202 ? -12.790 5.889 14.369 1.00 97.69 202 GLY A CA 1
ATOM 1609 C C . GLY A 1 202 ? -13.591 5.816 15.676 1.00 97.69 202 GLY A C 1
ATOM 1610 O O . GLY A 1 202 ? -13.547 6.747 16.487 1.00 97.69 202 GLY A O 1
ATOM 1611 N N . ASP A 1 203 ? -14.292 4.704 15.920 1.00 97.00 203 ASP A N 1
ATOM 1612 C CA . ASP A 1 203 ? -14.987 4.417 17.179 1.00 97.00 203 ASP A CA 1
ATOM 1613 C C . ASP A 1 203 ? -14.202 3.515 18.140 1.00 97.00 203 ASP A C 1
ATOM 1615 O O . ASP A 1 203 ? -14.701 3.181 19.219 1.00 97.00 203 ASP A O 1
ATOM 1619 N N . ALA A 1 204 ? -12.952 3.174 17.812 1.00 96.44 204 ALA A N 1
ATOM 1620 C CA . ALA A 1 204 ? -12.081 2.462 18.735 1.00 96.44 204 ALA A CA 1
ATOM 1621 C C . ALA A 1 204 ? -11.830 3.285 20.011 1.00 96.44 204 ALA A C 1
ATOM 1623 O O . ALA A 1 204 ? -11.569 4.487 19.970 1.00 96.44 204 ALA A O 1
ATOM 1624 N N . LYS A 1 205 ? -11.872 2.611 21.167 1.00 94.00 205 LYS A N 1
ATOM 1625 C CA . LYS A 1 205 ? -11.516 3.219 22.463 1.00 94.00 205 LYS A CA 1
ATOM 1626 C C . LYS A 1 205 ? -10.014 3.476 22.586 1.00 94.00 205 LYS A C 1
ATOM 1628 O O . LYS A 1 205 ? -9.609 4.404 23.275 1.00 94.00 205 LYS A O 1
ATOM 1633 N N . GLU A 1 206 ? -9.215 2.635 21.937 1.00 95.06 206 GLU A N 1
ATOM 1634 C CA . GLU A 1 206 ? -7.759 2.695 21.931 1.00 95.06 206 GLU A CA 1
ATOM 1635 C C . GLU A 1 206 ? -7.209 2.197 20.593 1.00 95.06 206 GLU A C 1
ATOM 1637 O O . GLU A 1 206 ? -7.754 1.271 19.981 1.00 95.06 206 GLU A O 1
ATOM 1642 N N . TYR A 1 207 ? -6.107 2.800 20.154 1.00 97.25 207 TYR A N 1
ATOM 1643 C CA . TYR A 1 207 ? -5.371 2.363 18.975 1.00 97.25 207 TYR A CA 1
ATOM 1644 C C . TYR A 1 207 ? -4.138 1.571 19.389 1.00 97.25 207 TYR A C 1
ATOM 1646 O O . TYR A 1 207 ? -3.374 1.992 20.257 1.00 97.25 207 TYR A O 1
ATOM 1654 N N . THR A 1 208 ? -3.943 0.426 18.746 1.00 96.56 208 THR A N 1
ATOM 1655 C CA . THR A 1 208 ? -2.844 -0.515 18.974 1.00 96.56 208 THR A CA 1
ATOM 1656 C C . THR A 1 208 ? -2.317 -1.020 17.633 1.00 96.56 208 THR A C 1
ATOM 1658 O O . THR A 1 208 ? -2.979 -0.916 16.602 1.00 96.56 208 THR A O 1
ATOM 1661 N N . GLU A 1 209 ? -1.145 -1.649 17.630 1.00 94.19 209 GLU A N 1
ATOM 1662 C CA . GLU A 1 209 ? -0.577 -2.254 16.414 1.00 94.19 209 GLU A CA 1
ATOM 1663 C C . GLU A 1 209 ? -1.423 -3.405 15.832 1.00 94.19 209 GLU A C 1
ATOM 1665 O O . GLU A 1 209 ? -1.185 -3.820 14.699 1.00 94.19 209 GLU A O 1
ATOM 1670 N N . ASN A 1 210 ? -2.405 -3.922 16.583 1.00 91.62 210 ASN A N 1
ATOM 1671 C CA . ASN A 1 210 ? -3.262 -5.027 16.150 1.00 91.62 210 ASN A CA 1
ATOM 1672 C C . ASN A 1 210 ? -4.529 -4.557 15.417 1.00 91.62 210 ASN A C 1
ATOM 1674 O O . ASN A 1 210 ? -4.980 -5.241 14.493 1.00 91.62 210 ASN A O 1
ATOM 1678 N N . ASN A 1 211 ? -5.102 -3.416 15.824 1.00 94.12 211 ASN A N 1
ATOM 1679 C CA . ASN A 1 211 ? -6.359 -2.879 15.279 1.00 94.12 211 ASN A CA 1
ATOM 1680 C C . ASN A 1 211 ? -6.168 -1.708 14.299 1.00 94.12 211 ASN A C 1
ATOM 1682 O O . ASN A 1 211 ? -7.142 -1.232 13.724 1.00 94.12 211 ASN A O 1
ATOM 1686 N N . VAL A 1 212 ? -4.924 -1.282 14.078 1.00 97.62 212 VAL A N 1
ATOM 1687 C CA . VAL A 1 212 ? -4.536 -0.337 13.028 1.00 97.62 212 VAL A CA 1
ATOM 1688 C C . VAL A 1 212 ? -3.783 -1.111 11.955 1.00 97.62 212 VAL A C 1
ATOM 1690 O O . VAL A 1 212 ? -2.764 -1.741 12.243 1.00 97.62 212 VAL A O 1
ATOM 1693 N N . LYS A 1 213 ? -4.262 -1.080 10.710 1.00 97.81 213 LYS A N 1
ATOM 1694 C CA . LYS A 1 213 ? -3.585 -1.736 9.582 1.00 97.81 213 LYS A CA 1
ATOM 1695 C C . LYS A 1 213 ? -2.913 -0.688 8.713 1.00 97.81 213 LYS A C 1
ATOM 1697 O O . LYS A 1 213 ? -3.563 0.256 8.275 1.00 97.81 213 LYS A O 1
ATOM 1702 N N . ILE A 1 214 ? -1.621 -0.869 8.462 1.00 98.50 214 ILE A N 1
ATOM 1703 C CA . ILE A 1 214 ? -0.832 -0.044 7.544 1.00 98.50 214 ILE A CA 1
ATOM 1704 C C . ILE A 1 214 ? -0.128 -1.012 6.604 1.00 98.50 214 ILE A C 1
ATOM 1706 O O . ILE A 1 214 ? 0.808 -1.697 7.019 1.00 98.50 214 ILE A O 1
ATOM 1710 N N . MET A 1 215 ? -0.640 -1.117 5.381 1.00 98.38 215 MET A N 1
ATOM 1711 C CA . MET A 1 215 ? -0.320 -2.210 4.461 1.00 98.38 215 MET A CA 1
ATOM 1712 C C . MET A 1 215 ? 0.027 -1.673 3.073 1.00 98.38 215 MET A C 1
ATOM 1714 O O . MET A 1 215 ? -0.588 -0.720 2.600 1.00 98.38 215 MET A O 1
ATOM 1718 N N . LEU A 1 216 ? 0.976 -2.314 2.401 1.00 98.44 216 LEU A N 1
ATOM 1719 C CA . LEU A 1 216 ? 1.264 -2.124 0.987 1.00 98.44 216 LEU A CA 1
ATOM 1720 C C . LEU A 1 216 ? 0.184 -2.825 0.147 1.00 98.44 216 LEU A C 1
ATOM 1722 O O . LEU A 1 216 ? -0.066 -4.021 0.308 1.00 98.44 216 LEU A O 1
ATOM 1726 N N . ILE A 1 217 ? -0.462 -2.075 -0.743 1.00 97.62 217 ILE A N 1
ATOM 1727 C CA . ILE A 1 217 ? -1.545 -2.543 -1.622 1.00 97.62 217 ILE A CA 1
ATOM 1728 C C . ILE A 1 217 ? -1.311 -2.106 -3.078 1.00 97.62 217 ILE A C 1
ATOM 1730 O O . ILE A 1 217 ? -0.331 -1.417 -3.372 1.00 97.62 217 ILE A O 1
ATOM 1734 N N . ASP A 1 218 ? -2.243 -2.468 -3.970 1.00 95.62 218 ASP A N 1
ATOM 1735 C CA . ASP A 1 218 ? -2.201 -2.202 -5.417 1.00 95.62 218 ASP A CA 1
ATOM 1736 C C . ASP A 1 218 ? -0.946 -2.813 -6.070 1.00 95.62 218 ASP A C 1
ATOM 1738 O O . ASP A 1 218 ? -0.058 -2.119 -6.567 1.00 95.62 218 ASP A O 1
ATOM 1742 N N . LEU A 1 219 ? -0.866 -4.148 -6.059 1.00 96.88 219 LEU A N 1
ATOM 1743 C CA . LEU A 1 219 ? 0.358 -4.892 -6.393 1.00 96.88 219 LEU A CA 1
ATOM 1744 C C . LEU A 1 219 ? 0.445 -5.327 -7.870 1.00 96.88 219 LEU A C 1
ATOM 1746 O O . LEU A 1 219 ? 1.362 -6.049 -8.247 1.00 96.88 219 LEU A O 1
ATOM 1750 N N . ALA A 1 220 ? -0.480 -4.886 -8.728 1.00 95.62 220 ALA A N 1
ATOM 1751 C CA . ALA A 1 220 ? -0.564 -5.305 -10.136 1.00 95.62 220 ALA A CA 1
ATOM 1752 C C . ALA A 1 220 ? 0.664 -4.927 -10.995 1.00 95.62 220 ALA A C 1
ATOM 1754 O O . ALA A 1 220 ? 0.889 -5.505 -12.058 1.00 95.62 220 ALA A O 1
ATOM 1755 N N . HIS A 1 221 ? 1.470 -3.959 -10.549 1.00 97.19 221 HIS A N 1
ATOM 1756 C CA . HIS A 1 221 ? 2.703 -3.530 -11.222 1.00 97.19 221 HIS A CA 1
ATOM 1757 C C . HIS A 1 221 ? 3.957 -3.855 -10.392 1.00 97.19 221 HIS A C 1
ATOM 1759 O O . HIS A 1 221 ? 4.918 -3.082 -10.369 1.00 97.19 221 HIS A O 1
ATOM 1765 N N . PHE A 1 222 ? 3.922 -4.986 -9.688 1.00 97.81 222 PHE A N 1
ATOM 1766 C CA . PHE A 1 222 ? 5.061 -5.589 -9.004 1.00 97.81 222 PHE A CA 1
ATOM 1767 C C . PHE A 1 222 ? 5.919 -6.410 -9.972 1.00 97.81 222 PHE A C 1
ATOM 1769 O O . PHE A 1 222 ? 5.408 -7.207 -10.757 1.00 97.81 222 PHE A O 1
ATOM 1776 N N . TYR A 1 223 ? 7.233 -6.267 -9.847 1.00 98.25 223 TYR A N 1
ATOM 1777 C CA . TYR A 1 223 ? 8.239 -7.033 -10.565 1.00 98.25 223 TYR A CA 1
ATOM 1778 C C . TYR A 1 223 ? 9.264 -7.513 -9.546 1.00 98.25 223 TYR A C 1
ATOM 1780 O O . TYR A 1 223 ? 9.920 -6.699 -8.907 1.00 98.25 223 TYR A O 1
ATOM 1788 N N . ILE A 1 224 ? 9.426 -8.828 -9.390 1.00 97.56 224 ILE A N 1
ATOM 1789 C CA . ILE A 1 224 ? 10.491 -9.374 -8.532 1.00 97.56 224 ILE A CA 1
ATOM 1790 C C . ILE A 1 224 ? 11.881 -9.144 -9.143 1.00 97.56 224 ILE A C 1
ATOM 1792 O O . ILE A 1 224 ? 12.870 -9.047 -8.425 1.00 97.56 224 ILE A O 1
ATOM 1796 N N . ASP A 1 225 ? 11.947 -9.071 -10.473 1.00 97.56 225 ASP A N 1
ATOM 1797 C CA . ASP A 1 225 ? 13.180 -8.927 -11.234 1.00 97.56 225 ASP A CA 1
ATOM 1798 C C . ASP A 1 225 ? 12.897 -8.291 -12.603 1.00 97.56 225 ASP A C 1
ATOM 1800 O O . ASP A 1 225 ? 12.457 -8.968 -13.535 1.00 97.56 225 ASP A O 1
ATOM 1804 N N . ILE A 1 226 ? 13.150 -6.987 -12.724 1.00 98.00 226 ILE A N 1
ATOM 1805 C CA . ILE A 1 226 ? 12.946 -6.222 -13.962 1.00 98.00 226 ILE A CA 1
ATOM 1806 C C . ILE A 1 226 ? 13.905 -6.603 -15.097 1.00 98.00 226 ILE A C 1
ATOM 1808 O O . ILE A 1 226 ? 13.655 -6.233 -16.243 1.00 98.00 226 ILE A O 1
ATOM 1812 N N . THR A 1 227 ? 14.962 -7.384 -14.842 1.00 97.44 227 THR A N 1
ATOM 1813 C CA . THR A 1 227 ? 15.838 -7.864 -15.930 1.00 97.44 227 THR A CA 1
ATOM 1814 C C . THR A 1 227 ? 15.107 -8.809 -16.877 1.00 97.44 227 THR A C 1
ATOM 1816 O O . THR A 1 227 ? 15.420 -8.864 -18.066 1.00 97.44 227 THR A O 1
ATOM 1819 N N . LYS A 1 228 ? 14.058 -9.480 -16.385 1.00 96.62 228 LYS A N 1
ATOM 1820 C CA . LYS A 1 228 ? 13.155 -10.311 -17.193 1.00 96.62 228 LYS A CA 1
ATOM 1821 C C . LYS A 1 228 ? 12.325 -9.497 -18.183 1.00 96.62 228 LYS A C 1
ATOM 1823 O O . LYS A 1 228 ? 11.882 -10.040 -19.189 1.00 96.62 228 LYS A O 1
ATOM 1828 N N . GLU A 1 229 ? 12.182 -8.201 -17.927 1.00 96.44 229 GLU A N 1
ATOM 1829 C CA . GLU A 1 229 ? 11.530 -7.234 -18.813 1.00 96.44 229 GLU A CA 1
ATOM 1830 C C . GLU A 1 229 ? 12.536 -6.549 -19.760 1.00 96.44 229 GLU A C 1
ATOM 1832 O O . GLU A 1 229 ? 12.176 -5.630 -20.493 1.00 96.44 229 GLU A O 1
ATOM 1837 N N . GLY A 1 230 ? 13.810 -6.970 -19.746 1.00 96.00 230 GLY A N 1
ATOM 1838 C CA . GLY A 1 230 ? 14.889 -6.370 -20.535 1.00 96.00 230 GLY A CA 1
ATOM 1839 C C . GLY A 1 230 ? 15.478 -5.090 -19.935 1.00 96.00 230 GLY A C 1
ATOM 1840 O O . GLY A 1 230 ? 16.198 -4.373 -20.630 1.00 96.00 230 GLY A O 1
ATOM 1841 N N . ALA A 1 231 ? 15.186 -4.790 -18.667 1.00 96.75 231 ALA A N 1
ATOM 1842 C CA . ALA A 1 231 ? 15.668 -3.592 -17.987 1.00 96.75 231 ALA A CA 1
ATOM 1843 C C . ALA A 1 231 ? 16.979 -3.836 -17.227 1.00 96.75 231 ALA A C 1
ATOM 1845 O O . ALA A 1 231 ? 17.172 -4.885 -16.614 1.00 96.75 231 ALA A O 1
ATOM 1846 N N . ASP A 1 232 ? 17.857 -2.835 -17.195 1.00 96.00 232 ASP A N 1
ATOM 1847 C CA . ASP A 1 232 ? 19.010 -2.830 -16.292 1.00 96.00 232 ASP A CA 1
ATOM 1848 C C . ASP A 1 232 ? 18.585 -2.270 -14.932 1.00 96.00 232 ASP A C 1
ATOM 1850 O O . ASP A 1 232 ? 18.203 -1.105 -14.825 1.00 96.00 232 ASP A O 1
ATOM 1854 N N . TYR A 1 233 ? 18.668 -3.077 -13.873 1.00 93.75 233 TYR A N 1
ATOM 1855 C CA . TYR A 1 233 ? 18.302 -2.621 -12.531 1.00 93.75 233 TYR A CA 1
ATOM 1856 C C . TYR A 1 233 ? 19.256 -1.566 -11.954 1.00 93.75 233 TYR A C 1
ATOM 1858 O O . TYR A 1 233 ? 18.900 -0.927 -10.963 1.00 93.75 233 TYR A O 1
ATOM 1866 N N . ASN A 1 234 ? 20.432 -1.363 -12.561 1.00 94.62 234 ASN A N 1
ATOM 1867 C CA . ASN A 1 234 ? 21.346 -0.266 -12.231 1.00 94.62 234 ASN A CA 1
ATOM 1868 C C . ASN A 1 234 ? 20.984 1.035 -12.953 1.00 94.62 234 ASN A C 1
ATOM 1870 O O . ASN A 1 234 ? 21.556 2.079 -12.651 1.00 94.62 234 ASN A O 1
ATOM 1874 N N . ASN A 1 235 ? 20.053 1.000 -13.908 1.00 95.94 235 ASN A N 1
ATOM 1875 C CA . ASN A 1 235 ? 19.588 2.197 -14.581 1.00 95.94 235 ASN A CA 1
ATOM 1876 C C . ASN A 1 235 ? 18.467 2.853 -13.763 1.00 95.94 235 ASN A C 1
ATOM 1878 O O . ASN A 1 235 ? 17.385 2.296 -13.557 1.00 95.94 235 ASN A O 1
ATOM 1882 N N . HIS A 1 236 ? 18.744 4.073 -13.302 1.00 93.00 236 HIS A N 1
ATOM 1883 C CA . HIS A 1 236 ? 17.870 4.834 -12.412 1.00 93.00 236 HIS A CA 1
ATOM 1884 C C . HIS A 1 236 ? 16.535 5.216 -13.070 1.00 93.00 236 HIS A C 1
ATOM 1886 O O . HIS A 1 236 ? 15.585 5.538 -12.362 1.00 93.00 236 HIS A O 1
ATOM 1892 N N . GLU A 1 237 ? 16.411 5.148 -14.402 1.00 94.06 237 GLU A N 1
ATOM 1893 C CA . GLU A 1 237 ? 15.128 5.387 -15.075 1.00 94.06 237 GLU A CA 1
ATOM 1894 C C . GLU A 1 237 ? 14.052 4.359 -14.680 1.00 94.06 237 GLU A C 1
ATOM 1896 O O . GLU A 1 237 ? 12.856 4.654 -14.740 1.00 94.06 237 GLU A O 1
ATOM 1901 N N . PHE A 1 238 ? 14.467 3.161 -14.247 1.00 96.44 238 PHE A N 1
ATOM 1902 C CA . PHE A 1 238 ? 13.587 2.087 -13.779 1.00 96.44 238 PHE A CA 1
AT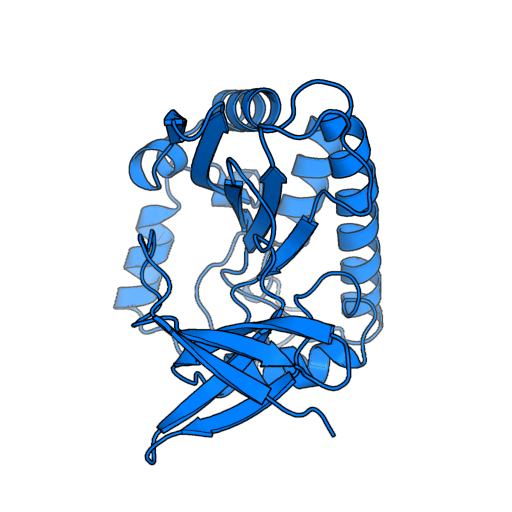OM 1903 C C . PHE A 1 238 ? 13.351 2.089 -12.270 1.00 96.44 238 PHE A C 1
ATOM 1905 O O . PHE A 1 238 ? 12.665 1.193 -11.774 1.00 96.44 238 PHE A O 1
ATOM 1912 N N . ASP A 1 239 ? 13.880 3.062 -11.529 1.00 96.50 239 ASP A N 1
ATOM 1913 C CA . ASP A 1 239 ? 13.559 3.224 -10.111 1.00 96.50 239 ASP A CA 1
ATOM 1914 C C . ASP A 1 239 ? 12.046 3.463 -9.928 1.00 96.50 239 ASP A C 1
ATOM 1916 O O . ASP A 1 239 ? 11.396 4.148 -10.724 1.00 96.50 239 ASP A O 1
ATOM 1920 N N . ASP A 1 240 ? 11.466 2.845 -8.901 1.00 97.56 240 ASP A N 1
ATOM 1921 C CA . ASP A 1 240 ? 10.072 3.073 -8.528 1.00 97.56 240 ASP A CA 1
ATOM 1922 C C . ASP A 1 240 ? 9.909 4.308 -7.628 1.00 97.56 240 ASP A C 1
ATOM 1924 O O . ASP A 1 240 ? 8.835 4.915 -7.602 1.00 97.56 240 ASP A O 1
ATOM 1928 N N . GLY A 1 241 ? 10.977 4.731 -6.943 1.00 98.00 241 GLY A N 1
ATOM 1929 C CA . GLY A 1 241 ? 10.998 5.843 -5.999 1.00 98.00 241 GLY A CA 1
ATOM 1930 C C . GLY A 1 241 ? 10.221 5.579 -4.709 1.00 98.00 241 GLY A C 1
ATOM 1931 O O . GLY A 1 241 ? 9.891 6.527 -3.995 1.00 98.00 241 GLY A O 1
ATOM 1932 N N . VAL A 1 242 ? 9.878 4.325 -4.397 1.00 98.56 242 VAL A N 1
ATOM 1933 C CA . VAL A 1 242 ? 9.047 3.985 -3.230 1.00 98.56 242 VAL A CA 1
ATOM 1934 C C . VAL A 1 242 ? 9.788 4.284 -1.931 1.00 98.56 242 VAL A C 1
ATOM 1936 O O . VAL A 1 242 ? 9.209 4.882 -1.023 1.00 98.56 242 VAL A O 1
ATOM 1939 N N . LEU A 1 243 ? 11.085 3.964 -1.854 1.00 98.31 243 LEU A N 1
ATOM 1940 C CA . LEU A 1 243 ? 11.907 4.282 -0.681 1.00 98.31 243 LEU A CA 1
ATOM 1941 C C . LEU A 1 243 ? 11.973 5.786 -0.393 1.00 98.31 243 LEU A C 1
ATOM 1943 O O . LEU A 1 243 ? 11.993 6.165 0.776 1.00 98.31 243 LEU A O 1
ATOM 1947 N N . LEU A 1 244 ? 11.946 6.646 -1.418 1.00 98.50 244 LEU A N 1
ATOM 1948 C CA . LEU A 1 244 ? 11.866 8.098 -1.225 1.00 98.50 244 LEU A CA 1
ATOM 1949 C C . LEU A 1 244 ? 10.580 8.480 -0.475 1.00 98.50 244 LEU A C 1
ATOM 1951 O O . LEU A 1 244 ? 10.636 9.212 0.512 1.00 98.50 244 LEU A O 1
ATOM 1955 N N . GLY A 1 245 ? 9.441 7.926 -0.904 1.00 98.50 245 GLY A N 1
ATOM 1956 C CA . GLY A 1 245 ? 8.139 8.115 -0.258 1.00 98.50 245 GLY A CA 1
ATOM 1957 C C . GLY A 1 245 ? 8.105 7.632 1.186 1.00 98.50 245 GLY A C 1
ATOM 1958 O O . GLY A 1 245 ? 7.656 8.355 2.077 1.00 98.50 245 GLY A O 1
ATOM 1959 N N . LEU A 1 246 ? 8.611 6.420 1.426 1.00 98.69 246 LEU A N 1
ATOM 1960 C CA . LEU A 1 246 ? 8.681 5.840 2.766 1.00 98.69 246 LEU A CA 1
ATOM 1961 C C . LEU A 1 246 ? 9.580 6.674 3.689 1.00 98.69 246 LEU A C 1
ATOM 1963 O O . LEU A 1 246 ? 9.189 6.960 4.818 1.00 98.69 246 LEU A O 1
ATOM 1967 N N . ASN A 1 247 ? 10.745 7.118 3.210 1.00 98.56 247 ASN A N 1
ATOM 1968 C CA . ASN A 1 247 ? 11.678 7.926 3.996 1.00 98.56 247 ASN A CA 1
ATOM 1969 C C . ASN A 1 247 ? 11.081 9.276 4.406 1.00 98.56 247 ASN A C 1
ATOM 1971 O O . ASN A 1 247 ? 11.141 9.621 5.586 1.00 98.56 247 ASN A O 1
ATOM 1975 N N . HIS A 1 248 ? 10.452 10.005 3.479 1.00 98.50 248 HIS A N 1
ATOM 1976 C CA . HIS A 1 248 ? 9.812 11.279 3.815 1.00 98.50 248 HIS A CA 1
ATOM 1977 C C . HIS A 1 248 ? 8.642 11.103 4.782 1.00 98.50 248 HIS A C 1
ATOM 1979 O O . HIS A 1 248 ? 8.527 11.849 5.748 1.00 98.50 248 HIS A O 1
ATOM 1985 N N . MET A 1 249 ? 7.791 10.092 4.589 1.00 98.06 249 MET A N 1
ATOM 1986 C CA . MET A 1 249 ? 6.701 9.835 5.534 1.00 98.06 249 MET A CA 1
ATOM 1987 C C . MET A 1 249 ? 7.215 9.446 6.933 1.00 98.06 249 MET A C 1
ATOM 1989 O O . MET A 1 249 ? 6.616 9.848 7.931 1.00 98.06 249 MET A O 1
ATOM 1993 N N . VAL A 1 250 ? 8.330 8.710 7.035 1.00 98.00 250 VAL A N 1
ATOM 1994 C CA . VAL A 1 250 ? 8.994 8.445 8.325 1.00 98.00 250 VAL A CA 1
ATOM 1995 C C . VAL A 1 250 ? 9.495 9.748 8.943 1.00 98.00 250 VAL A C 1
ATOM 1997 O O . VAL A 1 250 ? 9.315 9.958 10.137 1.00 98.00 250 VAL A O 1
ATOM 2000 N N . GLU A 1 251 ? 10.108 10.632 8.157 1.00 97.12 251 GLU A N 1
ATOM 2001 C CA . GLU A 1 251 ? 10.600 11.928 8.630 1.00 97.12 251 GLU A CA 1
ATOM 2002 C C . GLU A 1 251 ? 9.474 12.828 9.146 1.00 97.12 251 GLU A C 1
ATOM 2004 O O . GLU A 1 251 ? 9.579 13.350 10.253 1.00 97.12 251 GLU A O 1
ATOM 2009 N N . PHE A 1 252 ? 8.366 12.929 8.410 1.00 95.06 252 PHE A N 1
ATOM 2010 C CA . PHE A 1 252 ? 7.189 13.712 8.805 1.00 95.06 252 PHE A CA 1
ATOM 2011 C C . PHE A 1 252 ? 6.499 13.194 10.069 1.00 95.06 252 PHE A C 1
ATOM 2013 O O . PHE A 1 252 ? 5.655 13.879 10.648 1.00 95.06 252 PHE A O 1
A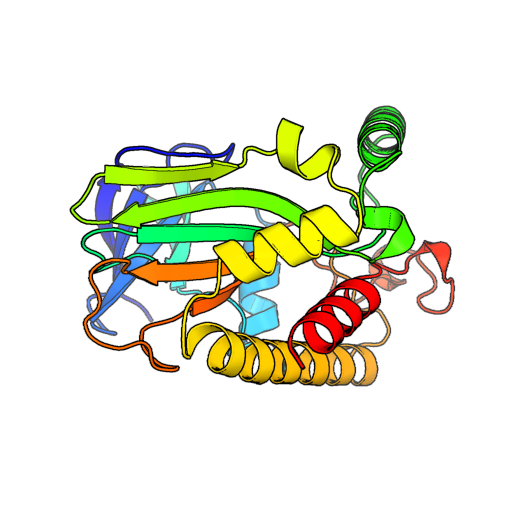TOM 2020 N N . THR A 1 253 ? 6.831 11.974 10.489 1.00 92.19 253 THR A N 1
ATOM 2021 C CA . THR A 1 253 ? 6.213 11.306 11.634 1.00 92.19 253 THR A CA 1
ATOM 2022 C C . THR A 1 253 ? 7.171 11.079 12.797 1.00 92.19 253 THR A C 1
ATOM 2024 O O . THR A 1 253 ? 6.754 10.480 13.785 1.00 92.19 253 THR A O 1
ATOM 2027 N N . LYS A 1 254 ? 8.403 11.599 12.721 1.00 85.25 254 LYS A N 1
ATOM 2028 C CA . LYS A 1 254 ? 9.261 11.794 13.902 1.00 85.25 254 LYS A CA 1
ATOM 2029 C C . LYS A 1 254 ? 8.621 12.793 14.867 1.00 85.25 254 LYS A C 1
ATOM 2031 O O . LYS A 1 254 ? 8.830 12.638 16.083 1.00 85.25 254 LYS A O 1
#

Radius of gyration: 17.91 Å; chains: 1; bounding box: 44×46×47 Å

Sequence (254 aa):
MCEIEFTGALPGQAGGHGKIMQCYDKKSSTHCIAKPVDQREADAYNILQKTPLEPYVPRYFGIHNVDGKDWIVIEDLTYGFTSPCVADLKVGTRHYDFYSSQAKIDYLVGKQVGSTTNSHGVRVIGINLRKDKQDIYVQDKKQGLKNTAEQFVQSLHTLLPGNLKDIFHKRLTQIRDAFVEMQKQYPGFRIYASSILVTYDGDAKEYTENNVKIMLIDLAHFYIDITKEGADYNNHEFDDGVLLGLNHMVEFTK

Foldseek 3Di:
DWDKDWDAWDPDDDDDFPTKTWIATPPVRFTKIWTFDDPLQQVLQVVCCPALQNVFAFHWPHWDDDPNGITTITGDLCPPAPWKKKWKKWFFLFADALPQDPVRRCVVNVLQPQACCNVQRIWTQWTFGTDPNDTPDIDHRVNRSNDDPVSRLVVVPVSQPDCSLVLCLVVLVSNLVRVVRLCVVQVQWAAHGKIFMWIAHNPDPDDDNVRIRTHIDPRSRTDSGCVVVVDDSPDCVRHRRRSSNSVVSSVSSD

pLDDT: mean 93.94, std 9.17, range [36.97, 98.75]

Secondary structure (DSSP, 8-state):
---EEEEEEPSS--SS--S-EEEEETTTTEEEEEEE--HHHHHHHHHHTTSTTGGGSPPEEEEEEETTEEEEEEE-TTTT-SSEEEEEEEE-S----TT--HHHHHHHHHHHTTSTHHHHSEEEEEEEEEETTEEEEEE-HHHHTT--HHHHHHHHHHHS-TTHHHHHHHHHHHHHHHHHHHHHH-TT-EE-S-EEEEEEETT-SS--TTT-EEEEE--TTEES-GGGGT--TT-GGG---HHHHHHHHHHHT-

Organism: Trichomonas vaginalis (strain ATCC PRA-98 / G3) (NCBI:txid412133)

InterPro domains:
  IPR005522 Inositol polyphosphate kinase [PF03770] (72-253)
  IPR005522 Inositol polyphosphate kinase [PTHR12400] (12-252)
  IPR038286 Inositol polyphosphate kinase superfamily [G3DSA:3.30.470.160] (24-254)